Protein AF-W1X946-F1 (afdb_monomer)

Organism: NCBI:txid1403943

Solvent-accessible surface area (backbone atoms only — not comparable to full-atom values): 10016 Å² total; per-residue (Å²): 132,82,67,57,64,54,69,53,72,51,81,52,80,15,33,42,36,42,27,26,37,72,18,49,42,30,76,43,48,59,58,39,44,69,53,99,80,64,68,58,62,82,66,37,33,72,35,34,54,46,36,19,37,20,67,52,32,40,38,38,38,29,54,21,53,65,71,75,37,80,49,30,29,39,36,46,34,37,30,52,58,34,29,39,64,49,98,89,44,79,48,37,102,69,46,58,59,59,66,50,29,30,25,49,28,41,30,36,26,39,40,35,53,74,53,97,37,32,34,42,31,38,21,40,36,45,24,37,44,37,70,61,33,44,73,62,31,72,12,60,63,62,47,26,39,36,39,37,40,29,42,36,37,60,48,93,52,35,40,39,18,35,40,44,32,44,35,26,35,50,42,68,48,83,91,53,80,33,38,29,34,56,61,53,79,36,77,49,72,37,72,34,43,55,44,96,89,70,55,62,91

pLDDT: mean 96.39, std 4.74, range [65.38, 98.94]

Sequence (201 aa):
TRLAFAGLKFADYGSFDYGRNYGVMYDIEGWTDMLPEFGGDSYTNADNFMTGRANGVATYRNTDFFGLVNGLNFAVQYQGNNEGASNGQEGTNNGRDVRHENGDGWGLSTTYDLGMGFSAGAAYTSSDRTNDQVNHTAAGGDKADAWTAGLKYDANNIYLATMYSETRNMTPFGDSDYAVANKTQNFEVTAQYQFDFGLRP

Nearest PDB structures (foldseek):
  6v78-assembly1_C  TM=9.697E-01  e=7.669E-28  Klebsiella pneumoniae
  2xe2-assembly1_C  TM=9.647E-01  e=2.625E-22  Escherichia coli
  2xe3-assembly1_A  TM=9.618E-01  e=4.322E-22  Escherichia coli
  2xe5-assembly1_E  TM=9.663E-01  e=7.950E-22  Escherichia coli
  2xg6-assembly2_A  TM=9.632E-01  e=1.727E-21  Escherichia coli

Secondary structure (DSSP, 8-state):
---EEEEEE-GGG-EEEEEEEE-TTHHHHTTT--SSS--S-SS--TTSTTSSEEEEEEEEEESHHHHTSTTEEEEEEEE--B--SBTTB---TT---GGG-B-SEEEEEEEEEEETTEEEEEEEEEEEPPHHHHHHSS--SSEEEEEEEEEEEEETTEEEEEEEEEEES--B-SS-TT-B-SEEEEEEEEEEE--TTS---

Radius of gyration: 17.85 Å; Cα contacts (8 Å, |Δi|>4): 558; chains: 1; bounding box: 48×38×49 Å

Foldseek 3Di:
DQDDKDKDADVQQFIKIWFFDAAQLVVQLVLQQPDPPDGLQQQADDLQARRTTHGTKIKTKGACNSVPHHQKIKMKIKHAWAAPDDPPRNGDPRHDQQLNTFHIKMKMKIKGDPDPQKIKIKMKMKTFHDPCLQPQAPAHDRMKIKMKIKMWGDDPQKTKIKMKMKIASTGADDDDSRRTDRMDIGIGIDIWGADPVGDID

InterPro domains:
  IPR001702 Porin, Gram-negative type [PF00267] (1-201)
  IPR001702 Porin, Gram-negative type [PR00182] (1-9)
  IPR001702 Porin, Gram-negative type [PR00182] (58-69)
  IPR001702 Porin, Gram-negative type [PR00182] (144-156)
  IPR001897 Porin, gammaproteobacterial [PR00183] (1-23)
  IPR001897 Porin, gammaproteobacterial [PR00183] (56-78)
  IPR001897 Porin, gammaproteobacterial [PR00183] (150-167)
  IPR001897 Porin, gammaproteobacterial [PR00183] (181-200)
  IPR023614 Porin domain superfamily [G3DSA:2.40.160.10] (1-201)
  IPR033900 Porin domain, Gram-negative type [cd00342] (1-201)
  IPR050298 Gram-negative bacterial outer membrane porin [PTHR34501] (1-201)

Mean predicted aligned error: 3.2 Å

Structure (mmCIF, N/CA/C/O backbone):
data_AF-W1X946-F1
#
_entry.id   AF-W1X946-F1
#
loop_
_atom_site.group_PDB
_atom_site.id
_atom_site.type_symbol
_atom_site.label_atom_id
_atom_site.label_alt_id
_atom_site.label_comp_id
_atom_site.label_asym_id
_atom_site.label_entity_id
_atom_site.label_seq_id
_atom_site.pdbx_PDB_ins_code
_atom_site.Cartn_x
_atom_site.Cartn_y
_atom_site.Cartn_z
_atom_site.occupancy
_atom_site.B_iso_or_equiv
_atom_site.auth_seq_id
_atom_site.auth_comp_id
_atom_site.auth_asym_id
_atom_site.auth_atom_id
_atom_site.pdbx_PDB_model_num
ATOM 1 N N . THR A 1 1 ? -8.794 -5.673 -15.336 1.00 92.88 1 THR A N 1
ATOM 2 C CA . THR A 1 1 ? -9.228 -6.368 -14.101 1.00 92.88 1 THR A CA 1
ATOM 3 C C . THR A 1 1 ? -8.657 -5.671 -12.881 1.00 92.88 1 THR A C 1
ATOM 5 O O . THR A 1 1 ? -7.488 -5.311 -12.926 1.00 92.88 1 THR A O 1
ATOM 8 N N . ARG A 1 2 ? -9.438 -5.435 -11.812 1.00 96.50 2 ARG A N 1
ATOM 9 C CA . ARG A 1 2 ? -8.919 -4.808 -10.574 1.00 96.50 2 ARG A CA 1
ATOM 10 C C . ARG A 1 2 ? -8.109 -5.798 -9.735 1.00 96.50 2 ARG A C 1
ATOM 12 O O . ARG A 1 2 ? -6.957 -5.510 -9.453 1.00 96.50 2 ARG A O 1
ATOM 19 N N . LEU A 1 3 ? -8.686 -6.954 -9.411 1.00 98.31 3 LEU A N 1
ATOM 20 C CA . LEU A 1 3 ? -8.057 -8.017 -8.621 1.00 98.31 3 LEU A CA 1
ATOM 21 C C . LEU A 1 3 ? -8.304 -9.372 -9.288 1.00 98.31 3 LEU A C 1
ATOM 23 O O . LEU A 1 3 ? -9.394 -9.602 -9.814 1.00 98.31 3 LEU A O 1
ATOM 27 N N . ALA A 1 4 ? -7.294 -10.235 -9.283 1.00 98.50 4 ALA A N 1
ATOM 28 C CA . ALA A 1 4 ? -7.370 -11.622 -9.737 1.00 98.50 4 ALA A CA 1
ATOM 29 C C . ALA A 1 4 ? -6.182 -12.396 -9.156 1.00 98.50 4 ALA A C 1
ATOM 31 O O . ALA A 1 4 ? -5.072 -12.319 -9.681 1.00 98.50 4 ALA A O 1
ATOM 32 N N . PHE A 1 5 ? -6.411 -13.113 -8.061 1.00 98.69 5 PHE A N 1
ATOM 33 C CA . PHE A 1 5 ? -5.392 -13.876 -7.348 1.00 98.69 5 PHE A CA 1
ATOM 34 C C . PHE A 1 5 ? -5.986 -15.178 -6.812 1.00 98.69 5 PHE A C 1
ATOM 36 O O . PHE A 1 5 ? -7.203 -15.304 -6.659 1.00 98.69 5 PHE A O 1
ATOM 43 N N . ALA A 1 6 ? -5.119 -16.142 -6.529 1.00 98.69 6 ALA A N 1
ATOM 44 C CA . ALA A 1 6 ? -5.468 -17.380 -5.847 1.00 98.69 6 ALA A CA 1
ATOM 45 C C . ALA A 1 6 ? -4.543 -17.562 -4.644 1.00 98.69 6 ALA A C 1
ATOM 47 O O . ALA A 1 6 ? -3.385 -17.151 -4.689 1.00 98.69 6 ALA A O 1
ATOM 48 N N . GLY A 1 7 ? -5.045 -18.179 -3.577 1.00 98.56 7 GLY A N 1
ATOM 49 C CA . GLY A 1 7 ? -4.270 -18.356 -2.357 1.00 98.56 7 GLY A CA 1
ATOM 50 C C . GLY A 1 7 ? -4.760 -19.492 -1.475 1.00 98.56 7 GLY A C 1
ATOM 51 O O . GLY A 1 7 ? -5.842 -20.046 -1.675 1.00 98.56 7 GLY A O 1
ATOM 52 N N . LEU A 1 8 ? -3.931 -19.829 -0.494 1.00 98.44 8 LEU A N 1
ATOM 53 C CA . LEU A 1 8 ? -4.174 -20.842 0.525 1.00 98.44 8 LEU A CA 1
ATOM 54 C C . LEU A 1 8 ? -4.010 -20.206 1.906 1.00 98.44 8 LEU A C 1
ATOM 56 O O . LEU A 1 8 ? -3.111 -19.393 2.119 1.00 98.44 8 LEU A O 1
ATOM 60 N N . LYS A 1 9 ? -4.863 -20.598 2.854 1.00 98.00 9 LYS A N 1
ATOM 61 C CA . LYS A 1 9 ? -4.778 -20.191 4.260 1.00 98.00 9 LYS A CA 1
ATOM 62 C C . LYS A 1 9 ? -4.590 -21.423 5.138 1.00 98.00 9 LYS A C 1
ATOM 64 O O . LYS A 1 9 ? -5.346 -22.385 5.022 1.00 98.00 9 LYS A O 1
ATOM 69 N N . PHE A 1 10 ? -3.614 -21.366 6.035 1.00 95.44 10 PHE A N 1
ATOM 70 C CA . PHE A 1 10 ? -3.185 -22.469 6.889 1.00 95.44 10 PHE A CA 1
ATOM 71 C C . PHE A 1 10 ? -3.383 -22.125 8.367 1.00 95.44 10 PHE A C 1
ATOM 73 O O . PHE A 1 10 ? -2.411 -21.948 9.092 1.00 95.44 10 PHE A O 1
ATOM 80 N N . ALA A 1 11 ? -4.640 -22.040 8.819 1.00 92.81 11 ALA A N 1
ATOM 81 C CA . ALA A 1 11 ? -4.979 -21.695 10.207 1.00 92.81 11 ALA A CA 1
ATOM 82 C C . ALA A 1 11 ? -4.139 -20.498 10.716 1.00 92.81 11 ALA A C 1
ATOM 84 O O . ALA A 1 11 ? -4.154 -19.442 10.077 1.00 92.81 11 ALA A O 1
ATOM 85 N N . ASP A 1 12 ? -3.373 -20.693 11.792 1.00 91.06 12 ASP A N 1
ATOM 86 C CA . ASP A 1 12 ? -2.540 -19.669 12.438 1.00 91.06 12 ASP A CA 1
ATOM 87 C C . ASP A 1 12 ? -1.145 -19.524 11.800 1.00 91.06 12 ASP A C 1
ATOM 89 O O . ASP A 1 12 ? -0.406 -18.583 12.091 1.00 91.06 12 ASP A O 1
ATOM 93 N N . TYR A 1 13 ? -0.779 -20.414 10.872 1.00 94.06 13 TYR A N 1
ATOM 94 C CA . TYR A 1 13 ? 0.459 -20.306 10.092 1.00 94.06 13 TYR A CA 1
ATOM 95 C C . TYR A 1 13 ? 0.365 -19.266 8.973 1.00 94.06 13 TYR A C 1
ATOM 97 O O . TYR A 1 13 ? 1.336 -19.063 8.256 1.00 94.06 13 TYR A O 1
ATOM 105 N N . GLY A 1 14 ? -0.774 -18.588 8.823 1.00 97.56 14 GLY A N 1
ATOM 106 C CA . GLY A 1 14 ? -0.957 -17.497 7.873 1.00 97.56 14 GLY A CA 1
ATOM 107 C C . GLY A 1 14 ? -1.559 -17.927 6.538 1.00 97.56 14 GLY A C 1
ATOM 108 O O . GLY A 1 14 ? -2.124 -19.012 6.383 1.00 97.56 14 GLY A O 1
ATOM 109 N N . SER A 1 15 ? -1.481 -17.032 5.564 1.00 98.69 15 SER A N 1
ATOM 110 C CA . SER A 1 15 ? -1.988 -17.210 4.211 1.00 98.69 15 SER A CA 1
ATOM 111 C C . SER A 1 15 ? -0.953 -16.790 3.186 1.00 98.69 15 SER A C 1
ATOM 113 O O . SER A 1 15 ? -0.191 -15.856 3.417 1.00 98.69 15 SER A O 1
ATOM 115 N N . PHE A 1 16 ? -0.975 -17.449 2.036 1.00 98.81 16 PHE A N 1
ATOM 116 C CA . PHE A 1 16 ? -0.187 -17.075 0.874 1.00 98.81 16 PHE A CA 1
ATOM 117 C C . PHE A 1 16 ? -1.096 -16.943 -0.343 1.00 98.81 16 PHE A C 1
ATOM 119 O O . PHE A 1 16 ? -1.901 -17.840 -0.604 1.00 98.81 16 PHE A O 1
ATOM 126 N N . ASP A 1 17 ? -0.941 -15.864 -1.100 1.00 98.81 17 ASP A N 1
ATOM 127 C CA . ASP A 1 17 ? -1.634 -15.636 -2.362 1.00 98.81 17 ASP A CA 1
ATOM 128 C C . ASP A 1 17 ? -0.691 -15.126 -3.455 1.00 98.81 17 ASP A C 1
ATOM 130 O O . ASP A 1 17 ? 0.346 -14.522 -3.180 1.00 98.81 17 ASP A O 1
ATOM 134 N N . TYR A 1 18 ? -1.053 -15.401 -4.708 1.00 98.81 18 TYR A N 1
ATOM 135 C CA . TYR A 1 18 ? -0.346 -14.901 -5.880 1.00 98.81 18 TYR A CA 1
ATOM 136 C C . TYR A 1 18 ? -1.316 -14.433 -6.965 1.00 98.81 18 TYR A C 1
ATOM 138 O O . TYR A 1 18 ? -2.311 -15.103 -7.268 1.00 98.81 18 TYR A O 1
ATOM 146 N N . GLY A 1 19 ? -1.000 -13.298 -7.585 1.00 98.56 19 GLY A N 1
ATOM 147 C CA . GLY A 1 19 ? -1.696 -12.798 -8.765 1.00 98.56 19 GLY A CA 1
ATOM 148 C C . GLY A 1 19 ? -1.679 -11.278 -8.853 1.00 98.56 19 GLY A C 1
ATOM 149 O O . GLY A 1 19 ? -0.706 -10.624 -8.482 1.00 98.56 19 GLY A O 1
ATOM 150 N N . ARG A 1 20 ? -2.770 -10.703 -9.366 1.00 98.69 20 ARG A N 1
ATOM 151 C CA . ARG A 1 20 ? -3.028 -9.264 -9.280 1.00 98.69 20 ARG A CA 1
ATOM 152 C C . ARG A 1 20 ? -3.754 -8.968 -7.974 1.00 98.69 20 ARG A C 1
ATOM 154 O O . ARG A 1 20 ? -4.954 -9.238 -7.871 1.00 98.69 20 ARG A O 1
ATOM 161 N N . ASN A 1 21 ? -3.029 -8.414 -7.011 1.00 98.81 21 ASN A N 1
ATOM 162 C CA . ASN A 1 21 ? -3.534 -8.076 -5.684 1.00 98.81 21 ASN A CA 1
ATOM 163 C C . ASN A 1 21 ? -3.043 -6.681 -5.252 1.00 98.81 21 ASN A C 1
ATOM 165 O O . ASN A 1 21 ? -2.347 -6.001 -6.005 1.00 98.81 21 ASN A O 1
ATOM 169 N N . TYR A 1 22 ? -3.440 -6.223 -4.070 1.00 98.75 22 TYR A N 1
ATOM 170 C CA . TYR A 1 22 ? -2.903 -5.005 -3.470 1.00 98.75 22 TYR A CA 1
ATOM 171 C C . TYR A 1 22 ? -1.455 -5.189 -3.002 1.00 98.75 22 TYR A C 1
ATOM 173 O O . TYR A 1 22 ? -1.082 -6.232 -2.461 1.00 98.75 22 TYR A O 1
ATOM 181 N N . GLY A 1 23 ? -0.655 -4.150 -3.204 1.00 98.69 23 GLY A N 1
ATOM 182 C CA . GLY A 1 23 ? 0.666 -3.999 -2.630 1.00 98.69 23 GLY A CA 1
ATOM 183 C C . GLY A 1 23 ? 0.591 -3.750 -1.124 1.00 98.69 23 GLY A C 1
ATOM 184 O O . GLY A 1 23 ? -0.382 -3.178 -0.633 1.00 98.69 23 GLY A O 1
ATOM 185 N N . VAL A 1 24 ? 1.606 -4.179 -0.377 1.00 98.62 24 VAL A N 1
ATOM 186 C CA . VAL A 1 24 ? 1.595 -4.113 1.099 1.00 98.62 24 VAL A CA 1
ATOM 187 C C . VAL A 1 24 ? 1.605 -2.696 1.678 1.00 98.62 24 VAL A C 1
ATOM 189 O O . VAL A 1 24 ? 1.222 -2.527 2.831 1.00 98.62 24 VAL A O 1
ATOM 192 N N . MET A 1 25 ? 1.963 -1.663 0.904 1.00 98.56 25 MET A N 1
ATOM 193 C CA . MET A 1 25 ? 1.782 -0.266 1.341 1.00 98.56 25 MET A CA 1
ATOM 194 C C . MET A 1 25 ? 0.307 0.052 1.611 1.00 98.56 25 MET A C 1
ATOM 196 O O . MET A 1 25 ? -0.015 0.807 2.531 1.00 98.56 25 MET A O 1
ATOM 200 N N . TYR A 1 26 ? -0.593 -0.579 0.850 1.00 98.62 26 TYR A N 1
ATOM 201 C CA . TYR A 1 26 ? -2.028 -0.353 0.957 1.00 98.62 26 TYR A CA 1
ATOM 202 C C . TYR A 1 26 ? -2.636 -0.929 2.244 1.00 98.62 26 TYR A C 1
ATOM 204 O O . TYR A 1 26 ? -3.762 -0.590 2.598 1.00 98.62 26 TYR A O 1
ATOM 212 N N . ASP A 1 27 ? -1.883 -1.739 2.997 1.00 98.69 27 ASP A N 1
ATOM 213 C CA . ASP A 1 27 ? -2.298 -2.185 4.332 1.00 98.69 27 ASP A CA 1
ATOM 214 C C . ASP A 1 27 ? -2.422 -1.016 5.322 1.00 98.69 27 ASP A C 1
ATOM 216 O O . ASP A 1 27 ? -3.154 -1.125 6.306 1.00 98.69 27 ASP A O 1
ATOM 220 N N . ILE A 1 28 ? -1.713 0.088 5.055 1.00 98.75 28 ILE A N 1
ATOM 221 C CA . ILE A 1 28 ? -1.786 1.333 5.826 1.00 98.75 28 ILE A CA 1
ATOM 222 C C . ILE A 1 28 ? -2.647 2.365 5.101 1.00 98.75 28 ILE A C 1
ATOM 224 O O . ILE A 1 28 ? -3.509 2.975 5.729 1.00 98.75 28 ILE A O 1
ATOM 228 N N . GLU A 1 29 ? -2.473 2.523 3.784 1.00 98.38 29 GLU A N 1
ATOM 229 C CA . GLU A 1 29 ? -3.274 3.473 2.996 1.00 98.38 29 GLU A CA 1
ATOM 230 C C . GLU A 1 29 ? -4.777 3.214 3.098 1.00 98.38 29 GLU A C 1
ATOM 232 O O . GLU A 1 29 ? -5.572 4.147 3.198 1.00 98.38 29 GLU A O 1
ATOM 237 N N . GLY A 1 30 ? -5.180 1.941 3.138 1.00 98.25 30 GLY A N 1
ATOM 238 C CA . GLY A 1 30 ? -6.585 1.564 3.261 1.00 98.25 30 GLY A CA 1
ATOM 239 C C . GLY A 1 30 ? -7.264 2.117 4.519 1.00 98.25 30 GLY A C 1
ATOM 240 O O . GLY A 1 30 ? -8.483 2.036 4.634 1.00 98.25 30 GLY A O 1
ATOM 241 N N . TRP A 1 31 ? -6.513 2.675 5.477 1.00 98.69 31 TRP A N 1
ATOM 242 C CA . TRP A 1 31 ? -7.090 3.376 6.621 1.00 98.69 31 TRP A CA 1
ATOM 243 C C . TRP A 1 31 ? -7.569 4.785 6.264 1.00 98.69 31 TRP A C 1
ATOM 245 O O . TRP A 1 31 ? -8.576 5.221 6.822 1.00 98.69 31 TRP A O 1
ATOM 255 N N . THR A 1 32 ? -6.896 5.505 5.367 1.00 98.69 32 THR A N 1
ATOM 256 C CA . THR A 1 32 ? -7.302 6.859 4.953 1.00 98.69 32 THR A CA 1
ATOM 257 C C . THR A 1 32 ? -8.131 6.869 3.672 1.00 98.69 32 THR A C 1
ATOM 259 O O . THR A 1 32 ? -8.954 7.772 3.524 1.00 98.69 32 THR A O 1
ATOM 262 N N . ASP A 1 33 ? -8.034 5.837 2.827 1.00 98.00 33 ASP A N 1
ATOM 263 C CA . ASP A 1 33 ? -8.867 5.625 1.628 1.00 98.00 33 ASP A CA 1
ATOM 264 C C . ASP A 1 33 ? -10.291 5.130 1.977 1.00 98.00 33 ASP A C 1
ATOM 266 O O . ASP A 1 33 ? -10.713 4.020 1.653 1.00 98.00 33 ASP A O 1
ATOM 270 N N . MET A 1 34 ? -11.015 5.952 2.739 1.00 97.94 34 MET A N 1
ATOM 271 C CA . MET A 1 34 ? -12.354 5.667 3.279 1.00 97.94 34 MET A CA 1
ATOM 272 C C . MET A 1 34 ? -13.352 6.796 2.990 1.00 97.94 34 MET A C 1
ATOM 274 O O . MET A 1 34 ? -14.371 6.919 3.674 1.00 97.94 34 MET A O 1
ATOM 278 N N . LEU A 1 35 ? -13.046 7.674 2.036 1.00 97.50 35 LEU A N 1
ATOM 279 C CA . LEU A 1 35 ? -13.895 8.810 1.687 1.00 97.50 35 LEU A CA 1
ATOM 280 C C . LEU A 1 35 ? -15.082 8.354 0.813 1.00 97.50 35 LEU A C 1
ATOM 282 O O . LEU A 1 35 ? -15.051 7.267 0.239 1.00 97.50 35 LEU A O 1
ATOM 286 N N . PRO A 1 36 ? -16.141 9.175 0.678 1.00 96.81 36 PRO A N 1
ATOM 287 C CA . PRO A 1 36 ? -17.330 8.783 -0.080 1.00 96.81 36 PRO A CA 1
ATOM 288 C C . PRO A 1 36 ? -17.112 8.490 -1.574 1.00 96.81 36 PRO A C 1
ATOM 290 O O . PRO A 1 36 ? -17.929 7.783 -2.153 1.00 96.81 36 PRO A O 1
ATOM 293 N N . GLU A 1 37 ? -16.074 9.061 -2.198 1.00 96.00 37 GLU A N 1
ATOM 294 C CA . GLU A 1 37 ? -15.811 8.930 -3.644 1.00 96.00 37 GLU A CA 1
ATOM 295 C C . GLU A 1 37 ? -14.327 9.143 -3.996 1.00 96.00 37 GLU A C 1
ATOM 297 O O . GLU A 1 37 ? -13.749 8.353 -4.734 1.00 96.00 37 GLU A O 1
ATOM 302 N N . PHE A 1 38 ? -13.718 10.219 -3.485 1.00 96.81 38 PHE A N 1
ATOM 303 C CA . PHE A 1 38 ? -12.299 10.550 -3.703 1.00 96.81 38 PHE A CA 1
ATOM 304 C C . PHE A 1 38 ? -11.382 9.815 -2.709 1.00 96.81 38 PHE A C 1
ATOM 306 O O . PHE A 1 38 ? -11.865 8.998 -1.934 1.00 96.81 38 PHE A O 1
ATOM 313 N N . GLY A 1 39 ? -10.092 10.161 -2.666 1.00 94.88 39 GLY A N 1
ATOM 314 C CA . GLY A 1 39 ? -9.144 9.648 -1.673 1.00 94.88 39 GLY A CA 1
ATOM 315 C C . GLY A 1 39 ? -8.254 8.520 -2.182 1.00 94.88 39 GLY A C 1
ATOM 316 O O . GLY A 1 39 ? -8.425 8.034 -3.301 1.00 94.88 39 GLY A O 1
ATOM 317 N N . GLY A 1 40 ? -7.271 8.150 -1.353 1.00 94.25 40 GLY A N 1
ATOM 318 C CA . GLY A 1 40 ? -6.289 7.118 -1.688 1.00 94.25 40 GLY A CA 1
ATOM 319 C C . GLY A 1 40 ? -5.458 7.467 -2.923 1.00 94.25 40 GLY A C 1
ATOM 320 O O . GLY A 1 40 ? -5.149 6.585 -3.727 1.00 94.25 40 GLY A O 1
ATOM 321 N N . ASP A 1 41 ? -5.161 8.754 -3.115 1.00 95.50 41 ASP A N 1
ATOM 322 C CA . ASP A 1 41 ? -4.552 9.307 -4.325 1.00 95.50 41 ASP A CA 1
ATOM 323 C C . ASP A 1 41 ? -3.338 10.216 -4.054 1.00 95.50 41 ASP A C 1
ATOM 325 O O . ASP A 1 41 ? -2.778 10.785 -4.993 1.00 95.50 41 ASP A O 1
ATOM 329 N N . SER A 1 42 ? -2.865 10.327 -2.802 1.00 95.62 42 SER A N 1
ATOM 330 C CA . SER A 1 42 ? -1.693 11.160 -2.476 1.00 95.62 42 SER A CA 1
ATOM 331 C C . SER A 1 42 ? -0.369 10.591 -3.010 1.00 95.62 42 SER A C 1
ATOM 333 O O . SER A 1 42 ? 0.453 11.323 -3.565 1.00 95.62 42 SER A O 1
ATOM 335 N N . TYR A 1 43 ? -0.153 9.280 -2.879 1.00 97.06 43 TYR A N 1
ATOM 336 C CA . TYR A 1 43 ? 0.951 8.546 -3.526 1.00 97.06 43 TYR A CA 1
ATOM 337 C C . TYR A 1 43 ? 0.512 7.204 -4.112 1.00 97.06 43 TYR A C 1
ATOM 339 O O . TYR A 1 43 ? 1.182 6.660 -5.000 1.00 97.06 43 TYR A O 1
ATOM 347 N N . THR A 1 44 ? -0.616 6.684 -3.638 1.00 97.62 44 THR A N 1
ATOM 348 C CA . THR A 1 44 ? -1.182 5.415 -4.067 1.00 97.62 44 THR A CA 1
ATOM 349 C C . THR A 1 44 ? -1.686 5.514 -5.493 1.00 97.62 44 THR A C 1
ATOM 351 O O . THR A 1 44 ? -2.565 6.299 -5.826 1.00 97.62 44 THR A O 1
ATOM 354 N N . ASN A 1 45 ? -1.118 4.684 -6.362 1.00 96.69 45 ASN A N 1
ATOM 355 C CA . ASN A 1 45 ? -1.548 4.576 -7.745 1.00 96.69 45 ASN A CA 1
ATOM 356 C C . ASN A 1 45 ? -1.693 3.100 -8.112 1.00 96.69 45 ASN A C 1
ATOM 358 O O . ASN A 1 45 ? -0.950 2.234 -7.642 1.00 96.69 45 ASN A O 1
ATOM 362 N N . ALA A 1 46 ? -2.676 2.792 -8.958 1.00 97.25 46 ALA A N 1
ATOM 363 C CA . ALA A 1 46 ? -2.733 1.468 -9.556 1.00 97.25 46 ALA A CA 1
ATOM 364 C C . ALA A 1 46 ? -1.504 1.280 -10.443 1.00 97.25 46 ALA A C 1
ATOM 366 O O . ALA A 1 46 ? -1.132 2.187 -11.184 1.00 97.25 46 ALA A O 1
ATOM 367 N N . ASP A 1 47 ? -0.910 0.092 -10.378 1.00 97.25 47 ASP A N 1
ATOM 368 C CA . ASP A 1 47 ? 0.217 -0.274 -11.222 1.00 97.25 47 ASP A CA 1
ATOM 369 C C . ASP A 1 47 ? 1.428 0.646 -11.029 1.00 97.25 47 ASP A C 1
ATOM 371 O O . ASP A 1 47 ? 2.127 0.946 -11.981 1.00 97.25 47 ASP A O 1
ATOM 375 N N . ASN A 1 48 ? 1.659 1.100 -9.796 1.00 97.56 48 ASN A N 1
ATOM 376 C CA . ASN A 1 48 ? 2.814 1.903 -9.406 1.00 97.56 48 ASN A CA 1
ATOM 377 C C . ASN A 1 48 ? 3.562 1.189 -8.274 1.00 97.56 48 ASN A C 1
ATOM 379 O O . ASN A 1 48 ? 3.297 1.426 -7.086 1.00 97.56 48 ASN A O 1
ATOM 383 N N . PHE A 1 49 ? 4.440 0.256 -8.657 1.00 98.38 49 PHE A N 1
ATOM 384 C CA . PHE A 1 49 ? 5.116 -0.658 -7.732 1.00 98.38 49 PHE A CA 1
ATOM 385 C C . PHE A 1 49 ? 4.102 -1.325 -6.775 1.00 98.38 49 PHE A C 1
ATOM 387 O O . PHE A 1 49 ? 3.037 -1.768 -7.210 1.00 98.38 49 PHE A O 1
ATOM 394 N N . MET A 1 50 ? 4.389 -1.357 -5.471 1.00 98.56 50 MET A N 1
ATOM 395 C CA . MET A 1 50 ? 3.532 -1.939 -4.427 1.00 98.56 50 MET A CA 1
ATOM 396 C C . MET A 1 50 ? 2.735 -0.883 -3.630 1.00 98.56 50 MET A C 1
ATOM 398 O O . MET A 1 50 ? 2.362 -1.144 -2.486 1.00 98.56 50 MET A O 1
ATOM 402 N N . THR A 1 51 ? 2.470 0.304 -4.200 1.00 98.06 51 THR A N 1
ATOM 403 C CA . THR A 1 51 ? 1.687 1.366 -3.521 1.00 98.06 51 THR A CA 1
ATOM 404 C C . THR A 1 51 ? 0.183 1.083 -3.502 1.00 98.06 51 THR A C 1
ATOM 406 O O . THR A 1 51 ? -0.475 1.305 -2.493 1.00 98.06 51 THR A O 1
ATOM 409 N N . GLY A 1 52 ? -0.354 0.543 -4.598 1.00 98.12 52 GLY A N 1
ATOM 410 C CA . GLY A 1 52 ? -1.766 0.200 -4.762 1.00 98.12 52 GLY A CA 1
ATOM 411 C C . GLY A 1 52 ? -1.950 -1.203 -5.336 1.00 98.12 52 GLY A C 1
ATOM 412 O O . GLY A 1 52 ? -1.265 -2.142 -4.951 1.00 98.12 52 GLY A O 1
ATOM 413 N N . ARG A 1 53 ? -2.886 -1.386 -6.273 1.00 98.50 53 ARG A N 1
ATOM 414 C CA . ARG A 1 53 ? -3.064 -2.679 -6.967 1.00 98.50 53 ARG A CA 1
ATOM 415 C C . ARG A 1 53 ? -1.897 -2.936 -7.921 1.00 98.50 53 ARG A C 1
ATOM 417 O O . ARG A 1 53 ? -1.603 -2.067 -8.735 1.00 98.50 53 ARG A O 1
ATOM 424 N N . ALA A 1 54 ? -1.315 -4.130 -7.877 1.00 98.44 54 ALA A N 1
ATOM 425 C CA . ALA A 1 54 ? -0.102 -4.493 -8.603 1.00 98.44 54 ALA A CA 1
ATOM 426 C C . ALA A 1 54 ? -0.222 -5.865 -9.289 1.00 98.44 54 ALA A C 1
ATOM 428 O O . ALA A 1 54 ? -0.973 -6.739 -8.848 1.00 98.44 54 ALA A O 1
ATOM 429 N N . ASN A 1 55 ? 0.507 -6.063 -10.390 1.00 98.31 55 ASN A N 1
ATOM 430 C CA . ASN A 1 55 ? 0.598 -7.342 -11.098 1.00 98.31 55 ASN A CA 1
ATOM 431 C C . ASN A 1 55 ? 1.708 -8.224 -10.514 1.00 98.31 55 ASN A C 1
ATOM 433 O O . ASN A 1 55 ? 2.789 -7.732 -10.205 1.00 98.31 55 ASN A O 1
ATOM 437 N N . GLY A 1 56 ? 1.452 -9.534 -10.438 1.00 97.88 56 GLY A N 1
ATOM 438 C CA . GLY A 1 56 ? 2.487 -10.528 -10.142 1.00 97.88 56 GLY A CA 1
ATOM 439 C C . GLY A 1 56 ? 3.033 -10.449 -8.718 1.00 97.88 56 GLY A C 1
ATOM 440 O O . GLY A 1 56 ? 4.218 -10.706 -8.516 1.00 97.88 56 GLY A O 1
ATOM 441 N N . VAL A 1 57 ? 2.188 -10.092 -7.747 1.00 98.81 57 VAL A N 1
ATOM 442 C CA . VAL A 1 57 ? 2.577 -10.053 -6.334 1.00 98.81 57 VAL A CA 1
ATOM 443 C C . VAL A 1 57 ? 2.346 -11.409 -5.678 1.00 98.81 57 VAL A C 1
ATOM 445 O O . VAL A 1 57 ? 1.265 -11.985 -5.793 1.00 98.81 57 VAL A O 1
ATOM 448 N N . ALA A 1 58 ? 3.370 -11.912 -4.995 1.00 98.88 58 ALA A N 1
ATOM 449 C CA . ALA A 1 58 ? 3.325 -13.050 -4.089 1.00 98.88 58 ALA A CA 1
ATOM 450 C C . ALA A 1 58 ? 3.280 -12.509 -2.660 1.00 98.88 58 ALA A C 1
ATOM 452 O O . ALA A 1 58 ? 4.250 -11.902 -2.203 1.00 98.88 58 ALA A O 1
ATOM 453 N N . THR A 1 59 ? 2.167 -12.705 -1.962 1.00 98.94 59 THR A N 1
ATOM 454 C CA . THR A 1 59 ? 1.938 -12.098 -0.648 1.00 98.94 59 THR A CA 1
ATOM 455 C C . THR A 1 59 ? 1.756 -13.184 0.392 1.00 98.94 59 THR A C 1
ATOM 457 O O . THR A 1 59 ? 0.832 -13.987 0.307 1.00 98.94 59 THR A O 1
ATOM 460 N N . TYR A 1 60 ? 2.627 -13.198 1.395 1.00 98.88 60 TYR A N 1
ATOM 461 C CA . TYR A 1 60 ? 2.420 -13.945 2.625 1.00 98.88 60 TYR A CA 1
ATOM 462 C C . TYR A 1 60 ? 1.897 -12.997 3.700 1.00 98.88 60 TYR A C 1
ATOM 464 O O . TYR A 1 60 ? 2.464 -11.928 3.920 1.00 98.88 60 TYR A O 1
ATOM 472 N N . ARG A 1 61 ? 0.828 -13.391 4.386 1.00 98.81 61 ARG A N 1
ATOM 473 C CA . ARG A 1 61 ? 0.224 -12.642 5.492 1.00 98.81 61 ARG A CA 1
ATOM 474 C C . ARG A 1 61 ? 0.057 -13.555 6.685 1.00 98.81 61 ARG A C 1
ATOM 476 O O . ARG A 1 61 ? -0.294 -14.723 6.535 1.00 98.81 61 ARG A O 1
ATOM 483 N N . ASN A 1 62 ? 0.242 -13.017 7.875 1.00 98.62 62 ASN A N 1
ATOM 484 C CA . ASN A 1 62 ? -0.013 -13.739 9.104 1.00 98.62 62 ASN A CA 1
ATOM 485 C C . ASN A 1 62 ? -0.728 -12.826 10.096 1.00 98.62 62 ASN A C 1
ATOM 487 O O . ASN A 1 62 ? -0.352 -11.666 10.272 1.00 98.62 62 ASN A O 1
ATOM 491 N N . THR A 1 63 ? -1.780 -13.363 10.702 1.00 97.94 63 THR A N 1
ATOM 492 C CA . THR A 1 63 ? -2.567 -12.695 11.734 1.00 97.94 63 THR A CA 1
ATOM 493 C C . THR A 1 63 ? -2.162 -13.213 13.105 1.00 97.94 63 THR A C 1
ATOM 495 O O . THR A 1 63 ? -1.855 -14.397 13.243 1.00 97.94 63 THR A O 1
ATOM 498 N N . ASP A 1 64 ? -2.182 -12.337 14.106 1.00 97.69 64 ASP A N 1
ATOM 499 C CA . ASP A 1 64 ? -1.822 -12.645 15.500 1.00 97.69 64 ASP A CA 1
ATOM 500 C C . ASP A 1 64 ? -0.392 -13.188 15.704 1.00 97.69 64 ASP A C 1
ATOM 502 O O . ASP A 1 64 ? -0.115 -13.905 16.669 1.00 97.69 64 ASP A O 1
ATOM 506 N N . PHE A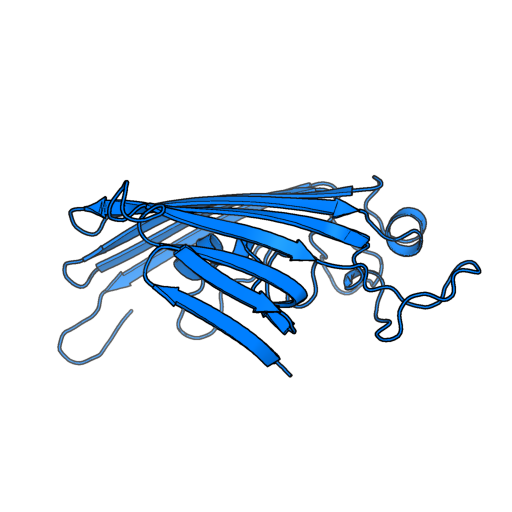 1 65 ? 0.527 -12.869 14.787 1.00 97.50 65 PHE A N 1
ATOM 507 C CA . PHE A 1 65 ? 1.938 -13.264 14.805 1.00 97.50 65 PHE A CA 1
ATOM 508 C C . PHE A 1 65 ? 2.139 -14.737 15.203 1.00 97.50 65 PHE A C 1
ATOM 510 O O . PHE A 1 65 ? 2.781 -15.052 16.205 1.00 97.50 65 PHE A O 1
ATOM 517 N N . PHE A 1 66 ? 1.557 -15.649 14.425 1.00 97.12 66 PHE A N 1
ATOM 518 C CA . PHE A 1 66 ? 1.567 -17.100 14.648 1.00 97.12 66 PHE A CA 1
ATOM 519 C C . PHE A 1 66 ? 0.858 -17.536 15.940 1.00 97.12 66 PHE A C 1
ATOM 521 O O . PHE A 1 66 ? 1.209 -18.553 16.538 1.00 97.12 66 PHE A O 1
ATOM 528 N N . GLY A 1 67 ? -0.111 -16.741 16.397 1.00 95.56 67 GLY A N 1
ATOM 529 C CA . GLY A 1 67 ? -0.798 -16.916 17.677 1.00 95.56 67 GLY A CA 1
ATOM 530 C C . GLY A 1 67 ? 0.016 -16.469 18.897 1.00 95.56 67 GLY A C 1
ATOM 531 O O . GLY A 1 67 ? -0.408 -16.708 20.026 1.00 95.56 67 GLY A O 1
ATOM 532 N N . LEU A 1 68 ? 1.183 -15.841 18.706 1.00 96.50 68 LEU A N 1
ATOM 533 C CA . LEU A 1 68 ? 2.060 -15.406 19.800 1.00 96.50 68 LEU A CA 1
ATOM 534 C C . LEU A 1 68 ? 1.687 -14.022 20.339 1.00 96.50 68 LEU A C 1
ATOM 536 O O . LEU A 1 68 ? 1.901 -13.750 21.521 1.00 96.50 68 LEU A O 1
ATOM 540 N N . VAL A 1 69 ? 1.166 -13.138 19.482 1.00 97.62 69 VAL A N 1
ATOM 541 C CA . VAL A 1 69 ? 0.814 -11.760 19.847 1.00 97.62 69 VAL A CA 1
ATOM 542 C C . VAL A 1 69 ? -0.529 -11.416 19.221 1.00 97.62 69 VAL A C 1
ATOM 544 O O . VAL A 1 69 ? -0.611 -11.093 18.039 1.00 97.62 69 VAL A O 1
ATOM 547 N N . ASN A 1 70 ? -1.586 -11.475 20.029 1.00 97.50 70 ASN A N 1
ATOM 548 C CA . ASN A 1 70 ? -2.929 -11.124 19.584 1.00 97.50 70 ASN A CA 1
ATOM 549 C C . ASN A 1 70 ? -2.980 -9.674 19.077 1.00 97.50 70 ASN A C 1
ATOM 551 O O . ASN A 1 70 ? -2.441 -8.779 19.722 1.00 97.50 70 ASN A O 1
ATOM 555 N N . GLY A 1 71 ? -3.605 -9.465 17.921 1.00 97.00 71 GLY A N 1
ATOM 556 C CA . GLY A 1 71 ? -3.741 -8.168 17.269 1.00 97.00 71 GLY A CA 1
ATOM 557 C C . GLY A 1 71 ? -2.543 -7.754 16.413 1.00 97.00 71 GLY A C 1
ATOM 558 O O . GLY A 1 71 ? -2.667 -6.776 15.677 1.00 97.00 71 GLY A O 1
ATOM 559 N N . LEU A 1 72 ? -1.401 -8.458 16.475 1.00 98.56 72 LEU A N 1
ATOM 560 C CA . LEU A 1 72 ? -0.218 -8.150 15.662 1.00 98.56 72 LEU A CA 1
ATOM 561 C C . LEU A 1 72 ? -0.260 -8.923 14.347 1.00 98.56 72 LEU A C 1
ATOM 563 O O . LEU A 1 72 ? -0.064 -10.136 14.315 1.00 98.56 72 LEU A O 1
ATOM 567 N N . ASN A 1 73 ? -0.453 -8.210 13.246 1.00 98.69 73 ASN A N 1
ATOM 568 C CA . ASN A 1 73 ? -0.4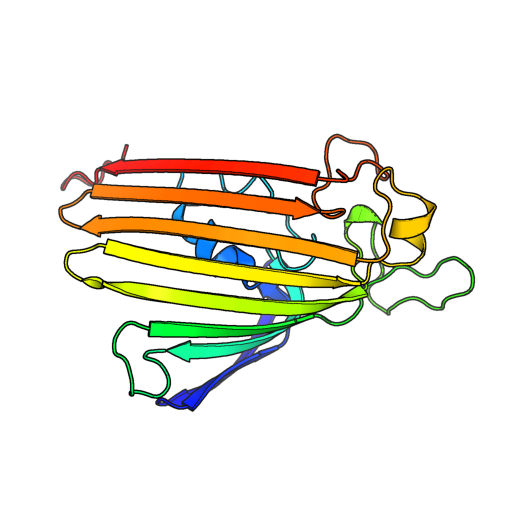62 -8.783 11.906 1.00 98.69 73 ASN A CA 1
ATOM 569 C C . ASN A 1 73 ? 0.774 -8.327 11.144 1.00 98.69 73 ASN A C 1
ATOM 571 O O . ASN A 1 73 ? 1.199 -7.184 11.291 1.00 98.69 73 ASN A O 1
ATOM 575 N N . PHE A 1 74 ? 1.300 -9.176 10.268 1.00 98.75 74 PHE A N 1
ATOM 576 C CA . PHE A 1 74 ? 2.355 -8.775 9.343 1.00 98.75 74 PHE A CA 1
ATOM 577 C C . PHE A 1 74 ? 2.164 -9.388 7.961 1.00 98.75 74 PHE A C 1
ATOM 579 O O . PHE A 1 74 ? 1.512 -10.426 7.802 1.00 98.75 74 PHE A O 1
ATOM 586 N N . ALA A 1 75 ? 2.772 -8.754 6.965 1.00 98.88 75 ALA A N 1
ATOM 587 C CA . ALA A 1 75 ? 2.891 -9.293 5.626 1.00 98.88 75 ALA A CA 1
ATOM 588 C C . ALA A 1 75 ? 4.325 -9.181 5.111 1.00 98.88 75 ALA A C 1
ATOM 590 O O . ALA A 1 75 ? 5.059 -8.248 5.439 1.00 98.88 75 ALA A O 1
ATOM 591 N N . VAL A 1 76 ? 4.692 -10.138 4.266 1.00 98.81 76 VAL A N 1
ATOM 592 C CA . VAL A 1 76 ? 5.873 -10.087 3.408 1.00 98.81 76 VAL A CA 1
ATOM 593 C C . VAL A 1 76 ? 5.386 -10.271 1.983 1.00 98.81 76 VAL A C 1
ATOM 595 O O . VAL A 1 76 ? 4.607 -11.185 1.706 1.00 98.81 76 VAL A O 1
ATOM 598 N N . GLN A 1 77 ? 5.832 -9.413 1.080 1.00 98.88 77 GLN A N 1
ATOM 599 C CA . GLN A 1 77 ? 5.426 -9.445 -0.313 1.00 98.88 77 GLN A CA 1
ATOM 600 C C . GLN A 1 77 ? 6.640 -9.393 -1.223 1.00 98.88 77 GLN A C 1
ATOM 602 O O . GLN A 1 77 ? 7.624 -8.722 -0.926 1.00 98.88 77 GLN A O 1
ATOM 607 N N . TYR A 1 78 ? 6.548 -10.103 -2.336 1.00 98.88 78 TYR A N 1
ATOM 608 C CA . TYR A 1 78 ? 7.474 -10.000 -3.449 1.00 98.88 78 TYR A CA 1
ATOM 609 C C . TYR A 1 78 ? 6.686 -9.680 -4.717 1.00 98.88 78 TYR A C 1
ATOM 611 O O . TYR A 1 78 ? 5.623 -10.259 -4.944 1.00 98.88 78 TYR A O 1
ATOM 619 N N . GLN A 1 79 ? 7.200 -8.772 -5.535 1.00 98.88 79 GLN A N 1
ATOM 620 C CA . GLN A 1 79 ? 6.659 -8.424 -6.840 1.00 98.88 79 GLN A CA 1
ATOM 621 C C . GLN A 1 79 ? 7.712 -8.755 -7.896 1.00 98.88 79 GLN A C 1
ATOM 623 O O . GLN A 1 79 ? 8.841 -8.282 -7.802 1.00 98.88 79 GLN A O 1
ATOM 628 N N . GLY A 1 80 ? 7.342 -9.562 -8.890 1.00 98.12 80 GLY A N 1
ATOM 629 C CA . GLY A 1 80 ? 8.215 -9.805 -10.040 1.00 98.12 80 GLY A CA 1
ATOM 630 C C . GLY A 1 80 ? 8.250 -8.613 -11.000 1.00 98.12 80 GLY A C 1
ATOM 631 O O . GLY A 1 80 ? 7.292 -7.832 -11.059 1.00 98.12 80 GLY A O 1
ATOM 632 N N . ASN A 1 81 ? 9.331 -8.516 -11.771 1.00 97.19 81 ASN A N 1
ATOM 633 C CA . ASN A 1 81 ? 9.514 -7.547 -12.848 1.00 97.19 81 ASN A CA 1
ATOM 634 C C . ASN A 1 81 ? 8.309 -7.526 -13.812 1.00 97.19 81 ASN A C 1
ATOM 636 O O . ASN A 1 81 ? 7.778 -8.573 -14.193 1.00 97.19 81 ASN A O 1
ATOM 640 N N . ASN A 1 82 ? 7.876 -6.324 -14.190 1.00 96.44 82 ASN A N 1
ATOM 641 C CA . ASN A 1 82 ? 6.862 -6.055 -15.204 1.00 96.44 82 ASN A CA 1
ATOM 642 C C . ASN A 1 82 ? 7.356 -4.884 -16.067 1.00 96.44 82 ASN A C 1
ATOM 644 O O . ASN A 1 82 ? 7.221 -3.728 -15.662 1.00 96.44 82 ASN A O 1
ATOM 648 N N . GLU A 1 83 ? 7.892 -5.169 -17.252 1.00 93.56 83 GLU A N 1
ATOM 649 C CA . GLU A 1 83 ? 8.487 -4.159 -18.134 1.00 93.56 83 GLU A CA 1
ATOM 650 C C . GLU A 1 83 ? 8.128 -4.386 -19.609 1.00 93.56 83 GLU A C 1
ATOM 652 O O . GLU A 1 83 ? 7.869 -5.509 -20.050 1.00 93.56 83 GLU A O 1
ATOM 657 N N . GLY A 1 84 ? 8.073 -3.308 -20.384 1.00 88.94 84 GLY A N 1
ATOM 658 C CA . GLY A 1 84 ? 7.954 -3.355 -21.832 1.00 88.94 84 GLY A CA 1
ATOM 659 C C . GLY A 1 84 ? 9.244 -3.823 -22.504 1.00 88.94 84 GLY A C 1
ATOM 660 O O . GLY A 1 84 ? 10.342 -3.713 -21.967 1.00 88.94 84 GLY A O 1
ATOM 661 N N . ALA A 1 85 ? 9.117 -4.343 -23.725 1.00 85.12 85 ALA A N 1
ATOM 662 C CA . ALA A 1 85 ? 10.281 -4.627 -24.554 1.00 85.12 85 ALA A CA 1
ATOM 663 C C . ALA A 1 85 ? 10.944 -3.307 -24.9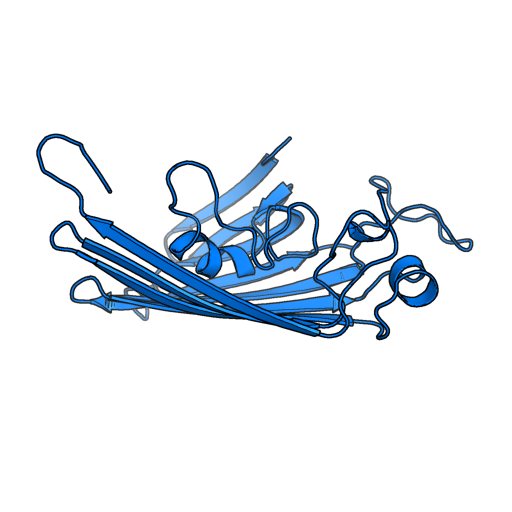78 1.00 85.12 85 ALA A C 1
ATOM 665 O O . ALA A 1 85 ? 10.331 -2.498 -25.678 1.00 85.12 85 ALA A O 1
ATOM 666 N N . SER A 1 86 ? 12.197 -3.100 -24.579 1.00 79.56 86 SER A N 1
ATOM 667 C CA . SER A 1 86 ? 12.943 -1.871 -24.852 1.00 79.56 86 SER A CA 1
ATOM 668 C C . SER A 1 86 ? 14.449 -2.085 -24.715 1.00 79.56 86 SER A C 1
ATOM 670 O O . SER A 1 86 ? 14.895 -3.047 -24.099 1.00 79.56 86 SER A O 1
ATOM 672 N N . ASN A 1 87 ? 15.260 -1.205 -25.316 1.00 65.38 87 ASN A N 1
ATOM 673 C CA . ASN A 1 87 ? 16.723 -1.188 -25.163 1.00 65.38 87 ASN A CA 1
ATOM 674 C C . ASN A 1 87 ? 17.427 -2.543 -25.407 1.00 65.38 87 ASN A C 1
ATOM 676 O O . ASN A 1 87 ? 18.460 -2.844 -24.811 1.00 65.38 87 ASN A O 1
ATOM 680 N N . GLY A 1 88 ? 16.877 -3.376 -26.298 1.00 67.44 88 GLY A N 1
ATOM 681 C CA . GLY A 1 88 ? 17.406 -4.714 -26.592 1.00 67.44 88 GLY A CA 1
ATOM 682 C C . GLY A 1 88 ? 17.122 -5.772 -25.516 1.00 67.44 88 GLY A C 1
ATOM 683 O O . GLY A 1 88 ? 17.632 -6.885 -25.630 1.00 67.44 88 GLY A O 1
ATOM 684 N N . GLN A 1 89 ? 16.322 -5.449 -24.498 1.00 72.75 89 GLN A N 1
ATOM 685 C CA . GLN A 1 89 ? 15.714 -6.396 -23.564 1.00 72.75 89 GLN A CA 1
ATOM 686 C C . GLN A 1 89 ? 14.403 -6.927 -24.160 1.00 72.75 89 GLN A C 1
ATOM 688 O O . GLN A 1 89 ? 13.645 -6.180 -24.782 1.00 72.75 89 GLN A O 1
ATOM 693 N N . GLU A 1 90 ? 14.116 -8.213 -23.945 1.00 80.56 90 GLU A N 1
ATOM 694 C CA . GLU A 1 90 ? 12.843 -8.814 -24.380 1.00 80.56 90 GLU A CA 1
ATOM 695 C C . GLU A 1 90 ? 11.637 -8.245 -23.614 1.00 80.56 90 GLU A C 1
ATOM 697 O O . GLU A 1 90 ? 10.508 -8.322 -24.099 1.00 80.56 90 GLU A O 1
ATOM 702 N N . GLY A 1 91 ? 11.886 -7.644 -22.446 1.00 88.62 91 GLY A N 1
ATOM 703 C CA . GLY A 1 91 ? 10.869 -7.237 -21.489 1.00 88.62 91 GLY A CA 1
ATOM 704 C C . GLY A 1 91 ? 10.116 -8.432 -20.912 1.00 88.62 91 GLY A C 1
ATOM 705 O O . GLY A 1 91 ? 10.550 -9.584 -21.013 1.00 88.62 91 GLY A O 1
ATOM 706 N N . THR A 1 92 ? 8.962 -8.175 -20.308 1.00 93.38 92 THR A N 1
ATOM 707 C CA . THR A 1 92 ? 8.068 -9.227 -19.826 1.00 93.38 92 THR A CA 1
ATOM 708 C C . THR A 1 92 ? 6.840 -9.359 -20.725 1.00 93.38 92 THR A C 1
ATOM 710 O O . THR A 1 92 ? 6.479 -8.475 -21.503 1.00 93.38 92 THR A O 1
ATOM 713 N N . ASN A 1 93 ? 6.147 -10.496 -20.628 1.00 93.12 93 ASN A N 1
ATOM 714 C CA . ASN A 1 93 ? 4.973 -10.792 -21.464 1.00 93.12 93 ASN A CA 1
ATOM 715 C C . ASN A 1 93 ? 3.764 -9.856 -21.229 1.00 93.12 93 ASN A C 1
ATOM 717 O O . ASN A 1 93 ? 2.751 -9.969 -21.919 1.00 93.12 93 ASN A O 1
ATOM 721 N N . ASN A 1 94 ? 3.862 -8.958 -20.250 1.00 92.19 94 ASN A N 1
ATOM 722 C CA . ASN A 1 94 ? 2.827 -8.054 -19.768 1.00 92.19 94 ASN A CA 1
ATOM 723 C C . ASN A 1 94 ? 3.293 -6.584 -19.761 1.00 92.19 94 ASN A C 1
ATOM 725 O O . ASN A 1 94 ? 2.931 -5.832 -18.853 1.00 92.19 94 ASN A O 1
ATOM 729 N N . GLY A 1 95 ? 4.079 -6.199 -20.773 1.00 87.75 95 GLY A N 1
ATOM 730 C CA . GLY A 1 95 ? 4.602 -4.844 -20.969 1.00 87.75 95 GLY A CA 1
ATOM 731 C C . GLY A 1 95 ? 3.551 -3.727 -20.908 1.00 87.75 95 GLY A C 1
ATOM 732 O O . GLY A 1 95 ? 2.354 -3.945 -21.130 1.00 87.75 95 GLY A O 1
ATOM 733 N N . ARG A 1 96 ? 4.009 -2.518 -20.565 1.00 89.12 96 ARG A N 1
ATOM 734 C CA . ARG A 1 96 ? 3.163 -1.377 -20.177 1.00 89.12 96 ARG A CA 1
ATOM 735 C C . ARG A 1 96 ? 3.897 -0.039 -20.312 1.00 89.12 96 ARG A C 1
ATOM 737 O O . ARG A 1 96 ? 5.041 -0.016 -20.735 1.00 89.12 96 ARG A O 1
ATOM 744 N N . ASP A 1 97 ? 3.213 1.058 -19.986 1.00 89.31 97 ASP A N 1
ATOM 745 C CA . ASP A 1 97 ? 3.823 2.394 -19.927 1.00 89.31 97 ASP A CA 1
ATOM 746 C C . ASP A 1 97 ? 4.932 2.468 -18.866 1.00 89.31 97 ASP A C 1
ATOM 748 O O . ASP A 1 97 ? 4.790 1.879 -17.793 1.00 89.31 97 ASP A O 1
ATOM 752 N N . VAL A 1 98 ? 5.987 3.244 -19.141 1.00 91.31 98 VAL A N 1
ATOM 753 C CA . VAL A 1 98 ? 7.214 3.314 -18.330 1.00 91.31 98 VAL A CA 1
ATOM 754 C C . VAL A 1 98 ? 6.960 3.709 -16.870 1.00 91.31 98 VAL A C 1
ATOM 756 O O . VAL A 1 98 ? 7.623 3.199 -15.967 1.00 91.31 98 VAL A O 1
ATOM 759 N N . ARG A 1 99 ? 5.969 4.564 -16.578 1.00 91.06 99 ARG A N 1
ATOM 760 C CA . ARG A 1 99 ? 5.637 4.937 -15.184 1.00 91.06 99 ARG A CA 1
ATOM 761 C C . ARG A 1 99 ? 4.950 3.813 -14.422 1.00 91.06 99 ARG A C 1
ATOM 763 O O . ARG A 1 99 ? 4.930 3.837 -13.196 1.00 91.06 99 ARG A O 1
ATOM 770 N N . HIS A 1 100 ? 4.396 2.850 -15.149 1.00 93.81 100 HIS A N 1
ATOM 771 C CA . HIS A 1 100 ? 3.687 1.699 -14.608 1.00 93.81 100 HIS A CA 1
ATOM 772 C C . HIS A 1 100 ? 4.502 0.405 -14.647 1.00 93.81 100 HIS A C 1
ATOM 774 O O . HIS A 1 100 ? 4.017 -0.655 -14.238 1.00 93.81 100 HIS A O 1
ATOM 780 N N . GLU A 1 101 ? 5.728 0.471 -15.153 1.00 95.75 101 GLU A N 1
ATOM 781 C CA . GLU A 1 101 ? 6.698 -0.604 -15.027 1.00 95.75 101 GLU A CA 1
ATOM 782 C C . GLU A 1 101 ? 7.216 -0.730 -13.592 1.00 95.75 101 GLU A C 1
ATOM 784 O O . GLU A 1 101 ? 7.106 0.182 -12.768 1.00 95.75 101 GLU A O 1
ATOM 789 N N . ASN A 1 102 ? 7.808 -1.876 -13.292 1.00 97.50 102 ASN A N 1
ATOM 790 C CA . ASN A 1 102 ? 8.556 -2.097 -12.064 1.00 97.50 102 ASN A CA 1
ATOM 791 C C . ASN A 1 102 ? 9.573 -3.206 -12.310 1.00 97.50 102 ASN A C 1
ATOM 793 O O . ASN A 1 102 ? 9.233 -4.178 -12.974 1.00 97.50 102 ASN A O 1
ATOM 797 N N . GLY A 1 103 ? 10.761 -3.112 -11.719 1.00 97.56 103 GLY A N 1
ATOM 798 C CA . GLY A 1 103 ? 11.660 -4.254 -11.586 1.00 97.56 103 GLY A CA 1
ATOM 799 C C . GLY A 1 103 ? 11.189 -5.218 -10.496 1.00 97.56 103 GLY A C 1
ATOM 800 O O . GLY A 1 103 ? 10.083 -5.095 -9.956 1.00 97.56 103 GLY A O 1
ATOM 801 N N . ASP A 1 104 ? 12.043 -6.179 -10.153 1.00 98.44 104 ASP A N 1
ATOM 802 C CA . ASP A 1 104 ? 11.800 -7.048 -9.005 1.00 98.44 104 ASP A CA 1
ATOM 803 C C . ASP A 1 104 ? 11.801 -6.230 -7.705 1.00 98.44 104 ASP A C 1
ATOM 805 O O . ASP A 1 104 ? 12.599 -5.306 -7.520 1.00 98.44 104 ASP A O 1
ATOM 809 N N . GLY A 1 105 ? 10.913 -6.573 -6.776 1.00 98.69 105 GLY A N 1
ATOM 810 C CA . GLY A 1 105 ? 10.761 -5.824 -5.537 1.00 98.69 105 GLY A CA 1
ATOM 811 C C . GLY A 1 105 ? 10.240 -6.648 -4.380 1.00 98.69 105 GLY A C 1
ATOM 812 O O . GLY A 1 105 ? 9.630 -7.701 -4.551 1.00 98.69 105 GLY A O 1
ATOM 813 N N . TRP A 1 106 ? 10.468 -6.146 -3.172 1.00 98.88 106 TRP A N 1
ATOM 814 C CA . TRP A 1 106 ? 9.932 -6.720 -1.947 1.00 98.88 106 TRP A CA 1
ATOM 815 C C . TRP A 1 106 ? 9.284 -5.658 -1.063 1.00 98.88 106 TRP A C 1
ATOM 817 O O . TRP A 1 106 ? 9.584 -4.464 -1.140 1.00 98.88 106 TRP A O 1
ATOM 827 N N . GLY A 1 107 ? 8.384 -6.116 -0.203 1.00 98.81 107 GLY A N 1
ATOM 828 C CA . GLY A 1 107 ? 7.648 -5.283 0.725 1.00 98.81 107 GLY A CA 1
ATOM 829 C C . GLY A 1 107 ? 7.381 -5.977 2.049 1.00 98.81 107 GLY A C 1
ATOM 830 O O . GLY A 1 107 ? 7.278 -7.201 2.127 1.00 98.81 107 GLY A O 1
ATOM 831 N N . LEU A 1 108 ? 7.248 -5.170 3.092 1.00 98.81 108 LEU A N 1
ATOM 832 C CA . LEU A 1 108 ? 6.856 -5.575 4.432 1.00 98.81 108 LEU A CA 1
ATOM 833 C C . LEU A 1 108 ? 5.740 -4.659 4.914 1.00 98.81 108 LEU A C 1
ATOM 835 O O . LEU A 1 108 ? 5.793 -3.451 4.689 1.00 98.81 108 LEU A O 1
ATOM 839 N N . SER A 1 109 ? 4.780 -5.208 5.643 1.00 98.88 109 SER A N 1
ATOM 840 C CA . SER A 1 109 ? 3.833 -4.415 6.424 1.00 98.88 109 SER A CA 1
ATOM 841 C C . SER A 1 109 ? 3.607 -5.048 7.785 1.00 98.88 109 SER A C 1
ATOM 843 O O . SER A 1 109 ? 3.776 -6.255 7.977 1.00 98.88 109 SER A O 1
ATOM 845 N N . THR A 1 110 ? 3.231 -4.217 8.746 1.00 98.81 110 THR A N 1
ATOM 846 C CA . THR A 1 110 ? 2.788 -4.655 10.060 1.00 98.81 110 THR A CA 1
ATOM 847 C C . THR A 1 110 ? 1.704 -3.728 10.582 1.00 98.81 110 THR A C 1
ATOM 849 O O . THR A 1 110 ? 1.752 -2.515 10.371 1.00 98.81 110 THR A O 1
ATOM 852 N N . THR A 1 111 ? 0.717 -4.303 11.257 1.00 98.88 111 THR A N 1
ATOM 853 C CA . THR A 1 111 ? -0.355 -3.570 11.936 1.00 98.88 111 THR A CA 1
ATOM 854 C C . THR A 1 111 ? -0.573 -4.175 13.309 1.00 98.88 111 THR A C 1
ATOM 856 O O . THR A 1 111 ? -0.431 -5.384 13.489 1.00 98.88 111 THR A O 1
ATOM 859 N N . TYR A 1 112 ? -0.907 -3.338 14.281 1.00 98.75 112 TYR A N 1
ATOM 860 C CA . TYR A 1 112 ? -1.169 -3.761 15.643 1.00 98.75 112 TYR A CA 1
ATOM 861 C C . TYR A 1 112 ? -2.425 -3.085 16.181 1.00 98.75 112 TYR A C 1
ATOM 863 O O . TYR A 1 112 ? -2.526 -1.854 16.168 1.00 98.75 112 TYR A O 1
ATOM 871 N N . ASP A 1 113 ? -3.372 -3.895 16.650 1.00 98.25 113 ASP A N 1
ATOM 872 C CA . ASP A 1 113 ? -4.495 -3.427 17.459 1.00 98.25 113 ASP A CA 1
ATOM 873 C C . ASP A 1 113 ? -3.997 -3.128 18.881 1.00 98.25 113 ASP A C 1
ATOM 875 O O . ASP A 1 113 ? -3.576 -4.016 19.621 1.00 98.25 113 ASP A O 1
ATOM 879 N N . LEU A 1 114 ? -4.014 -1.848 19.249 1.00 97.44 114 LEU A N 1
ATOM 880 C CA . LEU A 1 114 ? -3.583 -1.357 20.558 1.00 97.44 114 LEU A CA 1
ATOM 881 C C . LEU A 1 114 ? -4.688 -1.505 21.619 1.00 97.44 114 LEU A C 1
ATOM 883 O O . LEU A 1 114 ? -4.460 -1.213 22.796 1.00 97.44 114 LEU A O 1
ATOM 887 N N . GLY A 1 115 ? -5.8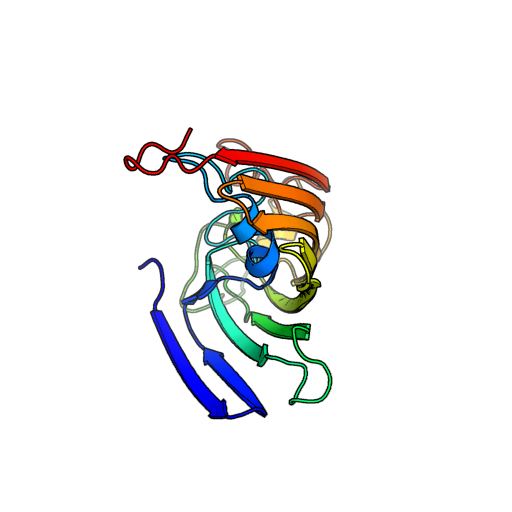85 -1.935 21.212 1.00 96.81 115 GLY A N 1
ATOM 888 C CA . GLY A 1 115 ? -7.090 -1.967 22.021 1.00 96.81 115 GLY A CA 1
ATOM 889 C C . GLY A 1 115 ? -7.820 -0.623 22.056 1.00 96.81 115 GLY A C 1
ATOM 890 O O . GLY A 1 115 ? -7.354 0.404 21.563 1.00 96.81 115 GLY A O 1
ATOM 891 N N . MET A 1 116 ? -9.013 -0.624 22.663 1.00 96.88 116 MET A N 1
ATOM 892 C CA . MET A 1 116 ? -9.869 0.568 22.824 1.00 96.88 116 MET A CA 1
ATOM 893 C C . MET A 1 116 ? -10.227 1.277 21.500 1.00 96.88 116 MET A C 1
ATOM 895 O O . MET A 1 116 ? -10.548 2.464 21.507 1.00 96.88 116 MET A O 1
ATOM 899 N N . GLY A 1 117 ? -10.180 0.554 20.376 1.00 97.50 117 GLY A N 1
ATOM 900 C CA . GLY A 1 117 ? -10.430 1.083 19.034 1.00 97.50 117 GLY A CA 1
ATOM 901 C C . GLY A 1 117 ? -9.207 1.692 18.346 1.00 97.50 117 GLY A C 1
ATOM 902 O O . GLY A 1 117 ? -9.348 2.163 17.222 1.00 97.50 117 GLY A O 1
ATOM 903 N N . PHE A 1 118 ? -8.029 1.708 18.979 1.00 98.56 118 PHE A N 1
ATOM 904 C CA . PHE A 1 118 ? -6.806 2.247 18.382 1.00 98.56 118 PHE A CA 1
ATOM 905 C C . PHE A 1 118 ? -6.012 1.177 17.636 1.00 98.56 118 PHE A C 1
ATOM 907 O O . PHE A 1 118 ? -5.804 0.073 18.130 1.00 98.56 118 PHE A O 1
ATOM 914 N N . SER A 1 119 ? -5.477 1.530 16.474 1.00 98.81 119 SER A N 1
ATOM 915 C CA . SER A 1 119 ? -4.549 0.695 15.717 1.00 98.81 119 SER A CA 1
ATOM 916 C C . SER A 1 119 ? -3.387 1.530 15.194 1.00 98.81 119 SER A C 1
ATOM 918 O O . SER A 1 119 ? -3.555 2.701 14.847 1.00 98.81 119 SER A O 1
ATOM 920 N N . ALA A 1 120 ? -2.207 0.921 15.128 1.00 98.81 120 ALA A N 1
ATOM 921 C CA . ALA A 1 120 ? -1.008 1.517 14.548 1.00 98.81 120 ALA A CA 1
ATOM 922 C C . ALA A 1 120 ? -0.389 0.563 13.534 1.00 98.81 120 ALA A C 1
ATOM 924 O O . ALA A 1 120 ? -0.476 -0.654 13.688 1.00 98.81 120 ALA A O 1
ATOM 925 N N . GLY A 1 121 ? 0.219 1.097 12.484 1.00 98.81 121 GLY A N 1
ATOM 926 C CA . GLY A 1 121 ? 0.817 0.260 11.457 1.00 98.81 121 GLY A CA 1
ATOM 927 C C . GLY A 1 121 ? 1.855 0.995 10.636 1.00 98.81 121 GLY A C 1
ATOM 928 O O . GLY A 1 121 ? 1.900 2.225 10.615 1.00 98.81 121 GLY A O 1
ATOM 929 N N . ALA A 1 122 ? 2.701 0.218 9.974 1.00 98.88 122 ALA A N 1
ATOM 930 C CA . ALA A 1 122 ? 3.687 0.719 9.039 1.00 98.88 122 ALA A CA 1
ATOM 931 C C . ALA A 1 122 ? 3.925 -0.285 7.912 1.00 98.88 122 ALA A C 1
ATOM 933 O O . ALA A 1 122 ? 3.771 -1.494 8.095 1.00 98.88 122 ALA A O 1
ATOM 934 N N . ALA A 1 123 ? 4.346 0.221 6.761 1.00 98.94 123 ALA A N 1
ATOM 935 C CA . ALA A 1 123 ? 4.796 -0.587 5.644 1.00 98.94 123 ALA A CA 1
ATOM 936 C C . ALA A 1 123 ? 6.034 0.029 4.988 1.00 98.94 123 ALA A C 1
ATOM 938 O O . ALA A 1 123 ? 6.267 1.238 5.061 1.00 98.94 123 ALA A O 1
ATOM 939 N N . TYR A 1 124 ? 6.837 -0.826 4.368 1.00 98.88 124 TYR A N 1
ATOM 940 C CA . TYR A 1 124 ? 8.027 -0.466 3.611 1.00 98.88 124 TYR A CA 1
ATOM 941 C C . TYR A 1 124 ? 8.091 -1.307 2.343 1.00 98.88 124 TYR A C 1
ATOM 943 O O . TYR A 1 124 ? 7.819 -2.506 2.381 1.00 98.88 124 TYR A O 1
ATOM 951 N N . THR A 1 125 ? 8.497 -0.703 1.234 1.00 98.88 125 THR A N 1
ATOM 952 C CA . THR A 1 125 ? 8.727 -1.389 -0.037 1.00 98.88 125 THR A CA 1
ATOM 953 C C . THR A 1 125 ? 9.997 -0.873 -0.695 1.00 98.88 125 THR A C 1
ATOM 955 O O . THR A 1 125 ? 10.330 0.307 -0.581 1.00 98.88 125 THR A O 1
ATOM 958 N N . SER A 1 126 ? 10.702 -1.767 -1.383 1.00 98.81 126 SER A N 1
ATOM 959 C CA . SER A 1 126 ? 11.873 -1.448 -2.196 1.00 98.81 126 SER A CA 1
ATOM 960 C C . SER A 1 126 ? 11.839 -2.307 -3.448 1.00 98.81 126 SER A C 1
ATOM 962 O O . SER A 1 126 ? 11.706 -3.529 -3.359 1.00 98.81 126 SER A O 1
ATOM 964 N N . SER A 1 127 ? 11.914 -1.671 -4.611 1.00 98.75 127 SER A N 1
ATOM 965 C CA . SER A 1 127 ? 11.929 -2.351 -5.907 1.00 98.75 127 SER A CA 1
ATOM 966 C C . SER A 1 127 ? 13.004 -1.756 -6.792 1.00 98.75 127 SER A C 1
ATOM 968 O O . SER A 1 127 ? 13.255 -0.550 -6.737 1.00 98.75 127 SER A O 1
ATOM 970 N N . ASP A 1 128 ? 13.606 -2.587 -7.628 1.00 98.38 128 ASP A N 1
ATOM 971 C CA . ASP A 1 128 ? 14.452 -2.097 -8.705 1.00 98.38 128 ASP A CA 1
ATOM 972 C C . ASP A 1 128 ? 13.581 -1.346 -9.728 1.00 98.38 128 ASP A C 1
ATOM 974 O O . ASP A 1 128 ? 12.394 -1.638 -9.915 1.00 98.38 128 ASP A O 1
ATOM 978 N N . ARG A 1 129 ? 14.157 -0.333 -10.369 1.00 97.44 129 ARG A N 1
ATOM 979 C CA . ARG A 1 129 ? 13.540 0.403 -11.476 1.00 97.44 129 ARG A CA 1
ATOM 980 C C . ARG A 1 129 ? 14.036 -0.183 -12.785 1.00 97.44 129 ARG A C 1
ATOM 982 O O . ARG A 1 129 ? 15.204 -0.551 -12.896 1.00 97.44 129 ARG A O 1
ATOM 989 N N . THR A 1 130 ? 13.159 -0.257 -13.777 1.00 95.12 130 THR A N 1
ATOM 990 C CA . THR A 1 130 ? 13.543 -0.762 -15.099 1.00 95.12 130 THR A CA 1
ATOM 991 C C . THR A 1 130 ? 14.559 0.173 -15.748 1.00 95.12 130 THR A C 1
ATOM 993 O O . THR A 1 130 ? 14.661 1.359 -15.410 1.00 95.12 130 THR A O 1
ATOM 996 N N . ASN A 1 131 ? 15.309 -0.332 -16.727 1.00 92.94 131 ASN A N 1
ATOM 997 C CA . ASN A 1 131 ? 16.254 0.506 -17.465 1.00 92.94 131 ASN A CA 1
ATOM 998 C C . ASN A 1 131 ? 15.54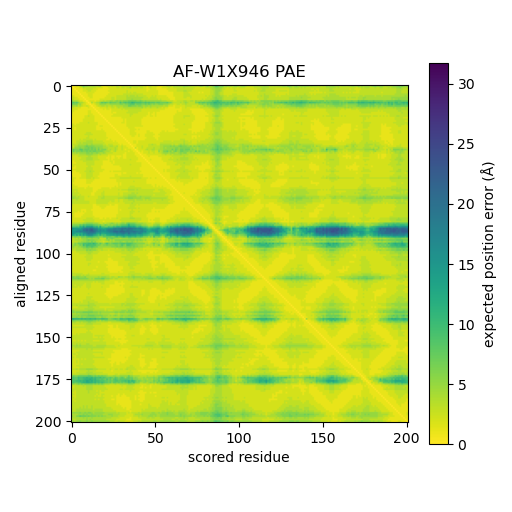8 1.694 -18.131 1.00 92.94 131 ASN A C 1
ATOM 1000 O O . ASN A 1 131 ? 16.110 2.787 -18.201 1.00 92.94 131 ASN A O 1
ATOM 1004 N N . ASP A 1 132 ? 14.310 1.515 -18.582 1.00 92.06 132 ASP A N 1
ATOM 1005 C CA . ASP A 1 132 ? 13.539 2.586 -19.203 1.00 92.06 132 ASP A CA 1
ATOM 1006 C C . ASP A 1 132 ? 13.165 3.664 -18.201 1.00 92.06 132 ASP A C 1
ATOM 1008 O O . ASP A 1 132 ? 13.342 4.849 -18.487 1.00 92.06 132 ASP A O 1
ATOM 1012 N N . GLN A 1 133 ? 12.750 3.268 -17.000 1.00 94.19 133 GLN A N 1
ATOM 1013 C CA . GLN A 1 133 ? 12.487 4.199 -15.912 1.00 94.19 133 GLN A CA 1
ATOM 1014 C C . GLN A 1 133 ? 13.725 5.016 -15.548 1.00 94.19 133 GLN A C 1
ATOM 1016 O O . GLN A 1 133 ? 13.639 6.240 -15.420 1.00 94.19 133 GLN A O 1
ATOM 1021 N N . VAL A 1 134 ? 14.876 4.355 -15.415 1.00 94.38 134 VAL A N 1
ATOM 1022 C CA . VAL A 1 134 ? 16.148 5.002 -15.064 1.00 94.38 134 VAL A CA 1
ATOM 1023 C C . VAL A 1 134 ? 16.603 5.981 -16.149 1.00 94.38 134 VAL A C 1
ATOM 1025 O O . VAL A 1 134 ? 17.100 7.058 -15.827 1.00 94.38 134 VAL A O 1
ATOM 1028 N N . ASN A 1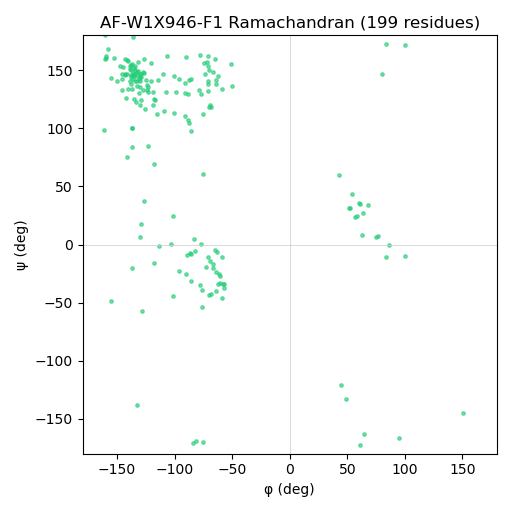 135 ? 16.432 5.627 -17.425 1.00 92.19 135 ASN A N 1
ATOM 1029 C CA . ASN A 1 135 ? 16.972 6.406 -18.542 1.00 92.19 135 ASN A CA 1
ATOM 1030 C C . ASN A 1 135 ? 16.022 7.485 -19.078 1.00 92.19 135 ASN A C 1
ATOM 1032 O O . ASN A 1 135 ? 16.496 8.462 -19.658 1.00 92.19 135 ASN A O 1
ATOM 1036 N N . HIS A 1 136 ? 14.706 7.323 -18.914 1.00 91.56 136 HIS A N 1
ATOM 1037 C CA . HIS A 1 136 ? 13.725 8.179 -19.590 1.00 91.56 136 HIS A CA 1
ATOM 1038 C C . HIS A 1 136 ? 12.845 9.000 -18.652 1.00 91.56 136 HIS A C 1
ATOM 1040 O O . HIS A 1 136 ? 12.230 9.955 -19.114 1.00 91.56 136 HIS A O 1
ATOM 1046 N N . THR A 1 137 ? 12.776 8.693 -17.355 1.00 94.38 137 THR A N 1
ATOM 1047 C CA . THR A 1 137 ? 11.968 9.499 -16.423 1.00 94.38 137 THR A CA 1
ATOM 1048 C C . THR A 1 137 ? 12.774 10.638 -15.791 1.00 94.38 137 THR A C 1
ATOM 1050 O O . THR A 1 137 ? 14.000 10.625 -15.748 1.00 94.38 137 THR A O 1
ATOM 1053 N N . ALA A 1 138 ? 12.074 11.635 -15.250 1.00 94.06 138 ALA A N 1
ATOM 1054 C CA . ALA A 1 138 ? 12.663 12.760 -14.523 1.00 94.06 138 ALA A CA 1
ATOM 1055 C C . ALA A 1 138 ? 13.268 12.368 -13.158 1.00 94.06 138 ALA A C 1
ATOM 1057 O O . ALA A 1 138 ? 14.003 13.160 -12.557 1.00 94.06 138 ALA A O 1
ATOM 1058 N N . ALA A 1 139 ? 12.948 11.172 -12.650 1.00 95.06 139 ALA A N 1
ATOM 1059 C CA . ALA A 1 139 ? 13.535 10.635 -11.432 1.00 95.06 139 ALA A CA 1
ATOM 1060 C C . ALA A 1 139 ? 14.787 9.816 -11.751 1.00 95.06 139 ALA A C 1
ATOM 1062 O O . ALA A 1 139 ? 14.746 8.906 -12.578 1.00 95.06 139 ALA A O 1
ATOM 1063 N N . GLY A 1 140 ? 15.879 10.097 -11.042 1.00 91.25 140 GLY A N 1
ATOM 1064 C CA . GLY A 1 140 ? 17.087 9.277 -11.092 1.00 91.25 140 GLY A CA 1
ATOM 1065 C C . GLY A 1 140 ? 16.994 8.046 -10.187 1.00 91.25 140 GLY A C 1
ATOM 1066 O O . GLY A 1 140 ? 15.943 7.734 -9.639 1.00 91.25 140 GLY A O 1
ATOM 1067 N N . GLY A 1 141 ? 18.124 7.366 -9.996 1.00 94.19 141 GLY A N 1
ATOM 1068 C CA . GLY A 1 141 ? 18.225 6.203 -9.112 1.00 94.19 141 GLY A CA 1
ATOM 1069 C C . GLY A 1 141 ? 17.704 4.912 -9.741 1.00 94.19 141 GLY A C 1
ATOM 1070 O O . GLY A 1 141 ? 16.759 4.921 -10.526 1.00 94.19 141 GLY A O 1
ATOM 1071 N N . ASP A 1 142 ? 18.344 3.810 -9.370 1.00 96.94 142 ASP A N 1
ATOM 1072 C CA . ASP A 1 142 ? 18.069 2.437 -9.805 1.00 96.94 142 ASP A CA 1
ATOM 1073 C C . ASP A 1 142 ? 16.996 1.739 -8.958 1.00 96.94 142 ASP A C 1
ATOM 1075 O O . ASP A 1 142 ? 16.547 0.655 -9.315 1.00 96.94 142 ASP A O 1
ATOM 1079 N N . LYS A 1 143 ? 16.554 2.368 -7.863 1.00 98.12 143 LYS A N 1
ATOM 1080 C CA . LYS A 1 143 ? 15.519 1.852 -6.964 1.00 98.12 143 LYS A CA 1
ATOM 1081 C C . LYS A 1 143 ? 14.394 2.836 -6.707 1.00 98.12 143 LYS A C 1
ATOM 1083 O O . LYS A 1 143 ? 14.605 4.053 -6.663 1.00 98.12 143 LYS A O 1
ATOM 1088 N N . ALA A 1 144 ? 13.213 2.269 -6.502 1.00 98.50 144 ALA A N 1
ATOM 1089 C CA . ALA A 1 144 ? 12.025 2.925 -5.999 1.00 98.50 144 ALA A CA 1
ATOM 1090 C C . ALA A 1 144 ? 11.749 2.419 -4.577 1.00 98.50 144 ALA A C 1
ATOM 1092 O O . ALA A 1 144 ? 11.453 1.240 -4.370 1.00 98.50 144 ALA A O 1
ATOM 1093 N N . ASP A 1 145 ? 11.845 3.320 -3.602 1.00 98.62 145 ASP A N 1
ATOM 1094 C CA . ASP A 1 145 ? 11.604 3.023 -2.190 1.00 98.62 145 ASP A CA 1
ATOM 1095 C C . ASP A 1 145 ? 10.380 3.787 -1.699 1.00 98.62 145 ASP A C 1
ATOM 1097 O O . ASP A 1 145 ? 10.190 4.958 -2.036 1.00 98.62 145 ASP A O 1
ATOM 1101 N N . ALA A 1 146 ? 9.578 3.157 -0.850 1.00 98.81 146 ALA A N 1
ATOM 1102 C CA . ALA A 1 146 ? 8.513 3.842 -0.138 1.00 98.81 146 ALA A CA 1
ATOM 1103 C C . ALA A 1 146 ? 8.356 3.302 1.274 1.00 98.81 146 ALA A C 1
ATOM 1105 O O . ALA A 1 146 ? 8.518 2.109 1.526 1.00 98.81 146 ALA A O 1
ATOM 1106 N N . TRP A 1 147 ? 7.997 4.194 2.188 1.00 98.88 147 TRP A N 1
ATOM 1107 C CA . TRP A 1 147 ? 7.554 3.826 3.521 1.00 98.88 147 TRP A CA 1
ATOM 1108 C C . TRP A 1 147 ? 6.302 4.609 3.887 1.00 98.88 147 TRP A C 1
ATOM 1110 O O . TRP A 1 147 ? 6.084 5.723 3.404 1.00 98.88 147 TRP A O 1
ATOM 1120 N N . THR A 1 148 ? 5.466 4.010 4.721 1.00 98.88 148 THR A N 1
ATOM 1121 C CA . THR A 1 148 ? 4.261 4.636 5.260 1.00 98.88 148 THR A CA 1
ATOM 1122 C C . THR A 1 148 ? 4.064 4.198 6.701 1.00 98.88 148 THR A C 1
ATOM 1124 O O . THR A 1 148 ? 4.429 3.081 7.077 1.00 98.88 148 THR A O 1
ATOM 1127 N N . ALA A 1 149 ? 3.519 5.088 7.517 1.00 98.81 149 ALA A N 1
ATOM 1128 C CA . ALA A 1 149 ? 3.064 4.791 8.862 1.00 98.81 149 ALA A CA 1
ATOM 1129 C C . ALA A 1 149 ? 1.711 5.460 9.089 1.00 98.81 149 ALA A C 1
ATOM 1131 O O . ALA A 1 149 ? 1.477 6.580 8.633 1.00 98.81 149 ALA A O 1
ATOM 1132 N N . GLY A 1 150 ? 0.833 4.778 9.815 1.00 98.75 150 GLY A N 1
ATOM 1133 C CA . GLY A 1 150 ? -0.521 5.243 10.062 1.00 98.75 150 GLY A CA 1
ATOM 1134 C C . GLY A 1 150 ? -0.997 4.951 11.472 1.00 98.75 150 GLY A C 1
ATOM 1135 O O . GLY A 1 150 ? -0.489 4.064 12.167 1.00 98.75 150 GLY A O 1
ATOM 1136 N N . LEU A 1 151 ? -2.002 5.719 11.875 1.00 98.81 151 LEU A N 1
ATOM 1137 C CA . LEU A 1 151 ? -2.771 5.529 13.095 1.00 98.81 151 LEU A CA 1
ATOM 1138 C C . LEU A 1 151 ? -4.254 5.579 12.743 1.00 98.81 151 LEU A C 1
ATOM 1140 O O . LEU A 1 151 ? -4.681 6.412 11.942 1.00 98.81 151 LEU A O 1
ATOM 1144 N N . LYS A 1 152 ? -5.039 4.716 13.380 1.00 98.75 152 LYS A N 1
ATOM 1145 C CA . LYS A 1 152 ? -6.494 4.694 13.254 1.00 98.75 152 LYS A CA 1
ATOM 1146 C C . LYS A 1 152 ? -7.144 4.610 14.629 1.00 98.75 152 LYS A C 1
ATOM 1148 O O . LYS A 1 152 ? -6.671 3.883 15.496 1.00 98.75 152 LYS A O 1
ATOM 1153 N N . TYR A 1 153 ? -8.242 5.331 14.798 1.00 98.81 153 TYR A N 1
ATOM 1154 C CA . TYR A 1 153 ? -9.235 5.148 15.841 1.00 98.81 153 TYR A CA 1
ATOM 1155 C C . TYR A 1 153 ? -10.571 4.785 15.189 1.00 98.81 153 TYR A C 1
ATOM 1157 O O . TYR A 1 153 ? -11.055 5.517 14.328 1.00 98.81 153 TYR A O 1
ATOM 1165 N N . ASP A 1 154 ? -11.147 3.657 15.584 1.00 98.62 154 ASP A N 1
ATOM 1166 C CA . ASP A 1 154 ? -12.353 3.084 14.985 1.00 98.62 154 ASP A CA 1
ATOM 1167 C C . ASP A 1 154 ? -13.235 2.494 16.092 1.00 98.62 154 ASP A C 1
ATOM 1169 O O . ASP A 1 154 ? -13.232 1.293 16.369 1.00 98.62 154 ASP A O 1
ATOM 1173 N N . ALA A 1 155 ? -13.908 3.383 16.824 1.00 98.62 155 ALA A N 1
ATOM 1174 C CA . ALA A 1 155 ? -14.796 3.030 17.927 1.00 98.62 155 ALA A CA 1
ATOM 1175 C C . ALA A 1 155 ? -15.786 4.162 18.228 1.00 98.62 155 ALA A C 1
ATOM 1177 O O . ALA A 1 155 ? -15.578 5.319 17.869 1.00 98.62 155 ALA A O 1
ATOM 1178 N N . ASN A 1 156 ? -16.869 3.831 18.938 1.00 98.06 156 ASN A N 1
ATOM 1179 C CA . ASN A 1 156 ? -17.869 4.799 19.410 1.00 98.06 156 ASN A CA 1
ATOM 1180 C C . ASN A 1 156 ? -18.447 5.680 18.286 1.00 98.06 156 ASN A C 1
ATOM 1182 O O . ASN A 1 156 ? -18.580 6.893 18.447 1.00 98.06 156 ASN A O 1
ATOM 1186 N N . ASN A 1 157 ? -18.770 5.060 17.146 1.00 98.31 157 ASN A N 1
ATOM 1187 C CA . ASN A 1 157 ? -19.275 5.711 15.931 1.00 98.31 157 ASN A CA 1
ATOM 1188 C C . ASN A 1 157 ? -18.308 6.714 15.279 1.00 98.31 157 ASN A C 1
ATOM 1190 O O . ASN A 1 157 ? -18.700 7.400 14.340 1.00 98.31 157 ASN A O 1
ATOM 1194 N N . ILE A 1 158 ? -17.059 6.805 15.737 1.00 98.62 158 ILE A N 1
ATOM 1195 C CA . ILE A 1 158 ? -16.040 7.687 15.171 1.00 98.62 158 ILE A CA 1
ATOM 1196 C C . ILE A 1 158 ? -15.019 6.838 14.422 1.00 98.62 158 ILE A C 1
ATOM 1198 O O . ILE A 1 158 ? -14.470 5.882 14.970 1.00 98.62 158 ILE A O 1
ATOM 1202 N N . TYR A 1 159 ? -14.731 7.253 13.193 1.00 98.75 159 TYR A N 1
ATOM 1203 C CA . TYR A 1 159 ? -13.610 6.762 12.409 1.00 98.75 159 TYR A CA 1
ATOM 1204 C C . TYR A 1 159 ? -12.642 7.922 12.179 1.00 98.75 159 TYR A C 1
ATOM 1206 O O . TYR A 1 159 ? -12.976 8.881 11.487 1.00 98.75 159 TYR A O 1
ATOM 1214 N N . LEU A 1 160 ? -11.456 7.860 12.774 1.00 98.81 160 LEU A N 1
ATOM 1215 C CA . LEU A 1 160 ? -10.388 8.836 12.579 1.00 98.81 160 LEU A CA 1
ATOM 1216 C C . LEU A 1 160 ? -9.133 8.087 12.158 1.00 98.81 160 LEU A C 1
ATOM 1218 O O . LEU A 1 160 ? -8.597 7.305 12.935 1.00 98.81 160 LEU A O 1
ATOM 1222 N N . ALA A 1 161 ? -8.643 8.345 10.955 1.00 98.81 161 ALA A N 1
ATOM 1223 C CA . ALA A 1 161 ? -7.405 7.755 10.473 1.00 98.81 161 ALA A CA 1
ATOM 1224 C C . ALA A 1 161 ? -6.484 8.829 9.916 1.00 98.81 161 ALA A C 1
ATOM 1226 O O . ALA A 1 161 ? -6.931 9.821 9.340 1.00 98.81 161 ALA A O 1
ATOM 1227 N N . THR A 1 162 ? -5.187 8.621 10.088 1.00 98.88 162 THR A N 1
ATOM 1228 C CA . THR A 1 162 ? -4.153 9.445 9.477 1.00 98.88 162 THR A CA 1
ATOM 1229 C C . THR A 1 162 ? -2.995 8.574 9.041 1.00 98.88 162 THR A C 1
ATOM 1231 O O . THR A 1 162 ? -2.680 7.576 9.696 1.00 98.88 162 THR A O 1
ATOM 1234 N N . MET A 1 163 ? -2.351 8.967 7.951 1.00 98.75 163 MET A N 1
ATOM 1235 C CA . MET A 1 163 ? -1.117 8.348 7.506 1.00 98.75 163 MET A CA 1
ATOM 1236 C C . MET A 1 163 ? -0.114 9.407 7.049 1.00 98.75 163 MET A C 1
ATOM 1238 O O . MET A 1 163 ? -0.474 10.532 6.687 1.00 98.75 163 MET A O 1
ATOM 1242 N N . TYR A 1 164 ? 1.161 9.043 7.112 1.00 98.81 164 TYR A N 1
ATOM 1243 C CA . TYR A 1 164 ? 2.262 9.786 6.520 1.00 98.81 164 TYR A CA 1
ATOM 1244 C C . TYR A 1 164 ? 3.155 8.819 5.750 1.00 98.81 164 TYR A C 1
ATOM 1246 O O . TYR A 1 164 ? 3.509 7.752 6.257 1.00 98.81 164 TYR A O 1
ATOM 1254 N N . SER A 1 165 ? 3.563 9.222 4.551 1.00 98.81 165 SER A N 1
ATOM 1255 C CA . SER A 1 165 ? 4.426 8.435 3.679 1.00 98.81 165 SER A CA 1
ATOM 1256 C C . SER A 1 165 ? 5.520 9.295 3.056 1.00 98.81 165 SER A C 1
ATOM 1258 O O . SER A 1 165 ? 5.304 10.464 2.735 1.00 98.81 165 SER A O 1
ATOM 1260 N N . GLU A 1 166 ? 6.688 8.700 2.815 1.00 98.81 166 GLU A N 1
ATOM 1261 C CA . GLU A 1 166 ? 7.629 9.218 1.823 1.00 98.81 166 GLU A CA 1
ATOM 1262 C C . GLU A 1 166 ? 7.898 8.166 0.754 1.00 98.81 166 GLU A C 1
ATOM 1264 O O . GLU A 1 166 ? 8.081 6.984 1.057 1.00 98.81 166 GLU A O 1
ATOM 1269 N N . THR A 1 167 ? 8.004 8.622 -0.491 1.00 98.75 167 THR A N 1
ATOM 1270 C CA . THR A 1 167 ? 8.442 7.796 -1.617 1.00 98.75 167 THR A CA 1
ATOM 1271 C C . THR A 1 167 ? 9.694 8.394 -2.252 1.00 98.75 167 THR A C 1
ATOM 1273 O O . THR A 1 167 ? 9.964 9.597 -2.133 1.00 98.75 167 THR A O 1
ATOM 1276 N N . ARG A 1 168 ? 10.484 7.557 -2.923 1.00 98.62 168 ARG A N 1
ATOM 1277 C CA . ARG A 1 168 ? 11.651 7.945 -3.717 1.00 98.62 168 ARG A CA 1
ATOM 1278 C C . ARG A 1 168 ? 11.584 7.290 -5.083 1.00 98.62 168 ARG A C 1
ATOM 1280 O O . ARG A 1 168 ? 11.394 6.083 -5.164 1.00 98.62 168 ARG A O 1
ATOM 1287 N N . ASN A 1 169 ? 11.760 8.093 -6.129 1.00 98.06 169 ASN A N 1
ATOM 1288 C CA . ASN A 1 169 ? 11.813 7.665 -7.533 1.00 98.06 169 ASN A CA 1
ATOM 1289 C C . ASN A 1 169 ? 10.614 6.803 -7.978 1.00 98.06 169 ASN A C 1
ATOM 1291 O O . ASN A 1 169 ? 10.761 5.908 -8.809 1.00 98.06 169 ASN A O 1
ATOM 1295 N N . MET A 1 170 ? 9.441 7.054 -7.393 1.00 97.00 170 MET A N 1
ATOM 1296 C CA . MET A 1 170 ? 8.280 6.165 -7.475 1.00 97.00 170 MET A CA 1
ATOM 1297 C C . MET A 1 170 ? 7.020 6.904 -7.921 1.00 97.00 170 MET A C 1
ATOM 1299 O O . MET A 1 170 ? 6.411 6.530 -8.911 1.00 97.00 170 MET A O 1
ATOM 1303 N N . THR A 1 171 ? 6.610 7.955 -7.206 1.00 97.62 171 THR A N 1
ATOM 1304 C CA . THR A 1 171 ? 5.304 8.590 -7.434 1.00 97.62 171 THR A CA 1
ATOM 1305 C C . THR A 1 171 ? 5.269 9.343 -8.773 1.00 97.62 171 THR A C 1
ATOM 1307 O O . THR A 1 171 ? 6.039 10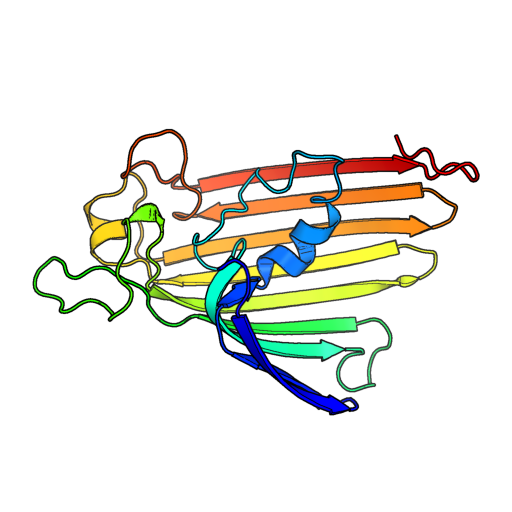.300 -8.941 1.00 97.62 171 THR A O 1
ATOM 1310 N N . PRO A 1 172 ? 4.393 8.955 -9.720 1.00 96.62 172 PRO A N 1
ATOM 1311 C CA . PRO A 1 172 ? 4.185 9.712 -10.948 1.00 96.62 172 PRO A CA 1
ATOM 1312 C C . PRO A 1 172 ? 3.441 11.023 -10.657 1.00 96.62 172 PRO A C 1
ATOM 1314 O O . PRO A 1 172 ? 2.688 11.114 -9.689 1.00 96.62 172 PRO A O 1
ATOM 1317 N N . PHE A 1 173 ? 3.626 12.048 -11.491 1.00 95.56 173 PHE A N 1
ATOM 1318 C CA . PHE A 1 173 ? 2.879 13.306 -11.370 1.00 95.56 173 PHE A CA 1
ATOM 1319 C C . PHE A 1 173 ? 2.588 13.936 -12.732 1.00 95.56 173 PHE A C 1
ATOM 1321 O O . PHE A 1 173 ? 3.405 13.873 -13.644 1.00 95.56 173 PHE A O 1
ATOM 1328 N N . GLY A 1 174 ? 1.440 14.602 -12.860 1.00 93.31 174 GLY A N 1
ATOM 1329 C CA . GLY A 1 174 ? 1.032 15.249 -14.109 1.00 93.31 174 GLY A CA 1
ATOM 1330 C C . GLY A 1 174 ? 0.860 14.286 -15.294 1.00 93.31 174 GLY A C 1
ATOM 1331 O O . GLY A 1 174 ? 0.926 13.062 -15.166 1.00 93.31 174 GLY A O 1
ATOM 1332 N N . ASP A 1 175 ? 0.647 14.865 -16.474 1.00 90.00 175 ASP A N 1
ATOM 1333 C CA . ASP A 1 175 ? 0.236 14.106 -17.664 1.00 90.00 175 ASP A CA 1
ATOM 1334 C C . ASP A 1 175 ? 1.410 13.565 -18.495 1.00 90.00 175 ASP A C 1
ATOM 1336 O O . ASP A 1 175 ? 1.203 12.789 -19.421 1.00 90.00 175 ASP A O 1
ATOM 1340 N N . SER A 1 176 ? 2.647 13.966 -18.188 1.00 89.75 176 SER A N 1
ATOM 1341 C CA . SER A 1 176 ? 3.831 13.525 -18.936 1.00 89.75 176 SER A CA 1
ATOM 1342 C C . SER A 1 176 ? 4.232 12.101 -18.560 1.00 89.75 176 SER A C 1
ATOM 1344 O O . SER A 1 176 ? 4.478 11.821 -17.386 1.00 89.75 176 SER A O 1
ATOM 1346 N N . ASP A 1 177 ? 4.424 11.244 -19.564 1.00 84.88 177 ASP A N 1
ATOM 1347 C CA . ASP A 1 177 ? 4.846 9.841 -19.408 1.00 84.88 177 ASP A CA 1
ATOM 1348 C C . ASP A 1 177 ? 6.234 9.664 -18.778 1.00 84.88 177 ASP A C 1
ATOM 1350 O O . ASP A 1 177 ? 6.640 8.568 -18.419 1.00 84.88 177 ASP A O 1
ATOM 1354 N N . TYR A 1 178 ? 6.957 10.758 -18.556 1.00 88.50 178 TYR A N 1
ATOM 1355 C CA . TYR A 1 178 ? 8.291 10.750 -17.960 1.00 88.50 178 TYR A CA 1
ATOM 1356 C C . TYR A 1 178 ? 8.335 11.425 -16.587 1.00 88.50 178 TYR A C 1
ATOM 1358 O O . TYR A 1 178 ? 9.391 11.503 -15.960 1.00 88.50 178 TYR A O 1
ATOM 1366 N N . ALA A 1 179 ? 7.211 11.947 -16.098 1.00 94.94 179 ALA A N 1
ATOM 1367 C CA . ALA A 1 179 ? 7.167 12.693 -14.850 1.00 94.94 179 ALA A CA 1
ATOM 1368 C C . ALA A 1 179 ? 7.012 11.755 -13.644 1.00 94.94 179 ALA A C 1
ATOM 1370 O O . ALA A 1 179 ? 5.915 11.325 -13.289 1.00 94.94 179 ALA A O 1
ATOM 1371 N N . VAL A 1 180 ? 8.149 11.462 -13.011 1.00 97.50 180 VAL A N 1
ATOM 1372 C CA . VAL A 1 180 ? 8.264 10.720 -11.749 1.00 97.50 180 VAL A CA 1
ATOM 1373 C C . VAL A 1 180 ? 9.032 11.583 -10.756 1.00 97.50 180 VAL A C 1
ATOM 1375 O O . VAL A 1 180 ? 10.051 12.188 -11.100 1.00 97.50 180 VAL A O 1
ATOM 1378 N N . ALA A 1 181 ? 8.534 11.692 -9.528 1.00 97.56 181 ALA A N 1
ATOM 1379 C CA . ALA A 1 181 ? 9.169 12.497 -8.496 1.00 97.56 181 ALA A CA 1
ATOM 1380 C C . ALA A 1 181 ? 10.374 11.763 -7.883 1.00 97.56 181 ALA A C 1
ATOM 1382 O O . ALA A 1 181 ? 10.270 10.611 -7.466 1.00 97.56 181 ALA A O 1
ATOM 1383 N N . ASN A 1 182 ? 11.514 12.456 -7.751 1.00 98.06 182 ASN A N 1
ATOM 1384 C CA . ASN A 1 182 ? 12.684 11.925 -7.031 1.00 98.06 182 ASN A CA 1
ATOM 1385 C C . ASN A 1 182 ? 12.376 11.672 -5.545 1.00 98.06 182 ASN A C 1
ATOM 1387 O O . ASN A 1 182 ? 12.906 10.744 -4.937 1.00 98.06 182 ASN A O 1
ATOM 1391 N N . LYS A 1 183 ? 11.523 12.508 -4.946 1.00 98.50 183 LYS A N 1
ATOM 1392 C CA . LYS A 1 183 ? 11.041 12.356 -3.575 1.00 98.50 183 LYS A CA 1
ATOM 1393 C C . LYS A 1 183 ? 9.638 12.942 -3.454 1.00 98.50 183 LYS A C 1
ATOM 1395 O O . LYS A 1 183 ? 9.411 14.036 -3.969 1.00 98.50 183 LYS A O 1
ATOM 1400 N N . THR A 1 184 ? 8.759 12.285 -2.703 1.00 98.62 184 THR A N 1
ATOM 1401 C CA . THR A 1 184 ? 7.524 12.905 -2.202 1.00 98.62 184 THR A CA 1
ATOM 1402 C C . THR A 1 184 ? 7.386 12.754 -0.690 1.00 98.62 184 THR A C 1
ATOM 1404 O O . THR A 1 184 ? 8.048 11.923 -0.062 1.00 98.62 184 THR A O 1
ATOM 1407 N N . GLN A 1 185 ? 6.559 13.615 -0.105 1.00 98.69 185 GLN A N 1
ATOM 1408 C CA . GLN A 1 185 ? 6.099 13.544 1.277 1.00 98.69 185 GLN A CA 1
ATOM 1409 C C . GLN A 1 185 ? 4.585 13.680 1.219 1.00 98.69 185 GLN A C 1
ATOM 1411 O O . GLN A 1 185 ? 4.077 14.669 0.691 1.00 98.69 185 GLN A O 1
ATOM 1416 N N . ASN A 1 186 ? 3.886 12.667 1.705 1.00 98.69 186 ASN A N 1
ATOM 1417 C CA . ASN A 1 186 ? 2.457 12.492 1.497 1.00 98.69 186 ASN A CA 1
ATOM 1418 C C . ASN A 1 186 ? 1.799 12.399 2.871 1.00 98.69 186 ASN A C 1
ATOM 1420 O O . ASN A 1 186 ? 2.324 11.739 3.769 1.00 98.69 186 ASN A O 1
ATOM 1424 N N . PHE A 1 187 ? 0.679 13.090 3.044 1.00 98.69 187 PHE A N 1
ATOM 1425 C CA . PHE A 1 187 ? -0.074 13.130 4.292 1.00 98.69 187 PHE A CA 1
ATOM 1426 C C . PHE A 1 187 ? -1.567 13.103 3.986 1.00 98.69 187 PHE A C 1
ATOM 1428 O O . PHE A 1 187 ? -2.043 13.869 3.151 1.00 98.69 187 PHE A O 1
ATOM 1435 N N . GLU A 1 188 ? -2.292 12.259 4.707 1.00 98.75 188 GLU A N 1
ATOM 1436 C CA . GLU A 1 188 ? -3.733 12.091 4.603 1.00 98.75 188 GLU A CA 1
ATOM 1437 C C . GLU A 1 188 ? -4.316 11.981 6.009 1.00 98.75 188 GLU A C 1
ATOM 1439 O O . GLU A 1 188 ? -3.722 11.410 6.933 1.00 98.75 188 GLU A O 1
ATOM 1444 N N . VAL A 1 189 ? -5.507 12.546 6.167 1.00 98.62 189 VAL A N 1
ATOM 1445 C CA . VAL A 1 189 ? -6.303 12.443 7.382 1.00 98.62 189 VAL A CA 1
ATOM 1446 C C . VAL A 1 189 ? -7.775 12.408 6.998 1.00 98.62 189 VAL A C 1
ATOM 1448 O O . VAL A 1 189 ? -8.236 13.212 6.189 1.00 98.62 189 VAL A O 1
ATOM 1451 N N . THR A 1 190 ? -8.516 11.477 7.586 1.00 98.62 190 THR A N 1
ATOM 1452 C CA . THR A 1 190 ? -9.965 11.352 7.420 1.00 98.62 190 THR A CA 1
ATOM 1453 C C . THR A 1 190 ? -10.616 11.240 8.791 1.00 98.62 190 THR A C 1
ATOM 1455 O O . THR A 1 190 ? -10.117 10.533 9.666 1.00 98.62 190 THR A O 1
ATOM 1458 N N . ALA A 1 191 ? -11.708 11.972 8.991 1.00 98.69 191 ALA A N 1
ATOM 1459 C CA . ALA A 1 191 ? -12.489 11.980 10.218 1.00 98.69 191 ALA A CA 1
ATOM 1460 C C . ALA A 1 191 ?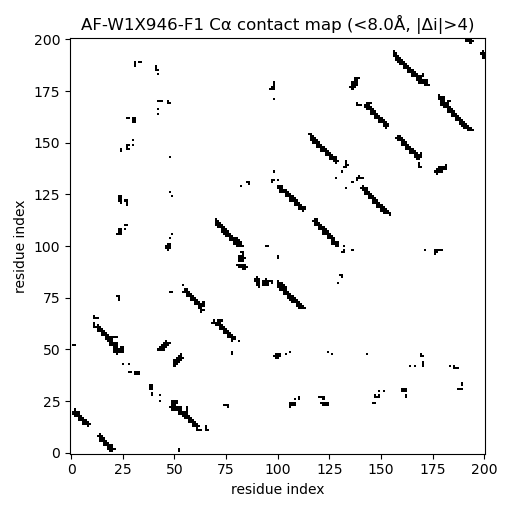 -13.960 11.855 9.839 1.00 98.69 191 ALA A C 1
ATOM 1462 O O . ALA A 1 191 ? -14.458 12.670 9.069 1.00 98.69 191 ALA A O 1
ATOM 1463 N N . GLN A 1 192 ? -14.625 10.832 10.363 1.00 98.69 192 GLN A N 1
ATOM 1464 C CA . GLN A 1 192 ? -15.986 10.478 9.990 1.00 98.69 192 GLN A CA 1
ATOM 1465 C C . GLN A 1 192 ? -16.791 10.110 11.228 1.00 98.69 192 GLN A C 1
ATOM 1467 O O . GLN A 1 192 ? -16.248 9.576 12.203 1.00 98.69 192 GLN A O 1
ATOM 1472 N N . TYR A 1 193 ? -18.097 10.354 11.173 1.00 98.69 193 TYR A N 1
ATOM 1473 C CA . TYR A 1 193 ? -19.016 9.991 12.250 1.00 98.69 193 TYR A CA 1
ATOM 1474 C C . TYR A 1 193 ? -20.209 9.204 11.717 1.00 98.69 193 TYR A C 1
ATOM 1476 O O . TYR A 1 193 ? -20.934 9.688 10.861 1.00 98.69 193 TYR A O 1
ATOM 1484 N N . GLN A 1 194 ? -20.462 8.005 12.235 1.00 98.62 194 GLN A N 1
ATOM 1485 C CA . GLN A 1 194 ? -21.606 7.189 11.836 1.00 98.62 194 GLN A CA 1
ATOM 1486 C C . GLN A 1 194 ? -22.830 7.527 12.694 1.00 98.62 194 GLN A C 1
ATOM 1488 O O . GLN A 1 194 ? -22.923 7.126 13.852 1.00 98.62 194 GLN A O 1
ATOM 1493 N N . PHE A 1 195 ? -23.811 8.218 12.117 1.00 98.56 195 PHE A N 1
ATOM 1494 C CA . PHE A 1 195 ? -25.115 8.370 12.757 1.00 98.56 195 PHE A CA 1
ATOM 1495 C C . PHE A 1 195 ? -25.919 7.065 12.684 1.00 98.56 195 PHE A C 1
ATOM 1497 O O . PHE A 1 195 ? -25.888 6.364 11.668 1.00 98.56 195 PHE A O 1
ATOM 1504 N N . ASP A 1 196 ? -26.733 6.801 13.709 1.00 98.38 196 ASP A N 1
ATOM 1505 C CA . ASP A 1 196 ? -27.578 5.597 13.803 1.00 98.38 196 ASP A CA 1
ATOM 1506 C C . ASP A 1 196 ? -28.603 5.477 12.661 1.00 98.38 196 ASP A C 1
ATOM 1508 O O . ASP A 1 196 ? -29.001 4.379 12.282 1.00 98.38 196 ASP A O 1
ATOM 1512 N N . PHE A 1 197 ? -29.023 6.606 12.078 1.00 97.75 197 PHE A N 1
ATOM 1513 C CA . PHE A 1 197 ? -29.961 6.637 10.949 1.00 97.75 197 PHE A CA 1
ATOM 1514 C C . PHE A 1 197 ? -29.286 6.427 9.579 1.00 97.75 197 PHE A C 1
ATOM 1516 O O . PHE A 1 197 ? -29.949 6.529 8.548 1.00 97.75 197 PHE A O 1
ATOM 1523 N N . GLY A 1 198 ? -27.978 6.142 9.560 1.00 97.94 198 GLY A N 1
ATOM 1524 C CA . GLY A 1 198 ? -27.227 5.734 8.371 1.00 97.94 198 GLY A CA 1
ATOM 1525 C C . GLY A 1 198 ? -26.402 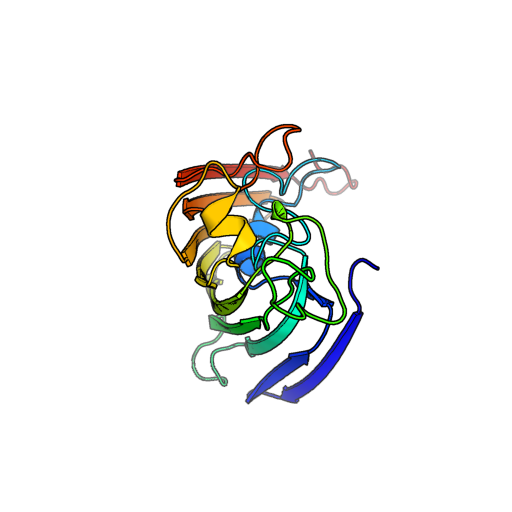6.830 7.692 1.00 97.94 198 GLY A C 1
ATOM 1526 O O . GLY A 1 198 ? -25.581 6.507 6.839 1.00 97.94 198 GLY A O 1
ATOM 1527 N N . LEU A 1 199 ? -26.555 8.105 8.070 1.00 98.19 199 LEU A N 1
ATOM 1528 C CA . LEU A 1 199 ? -25.692 9.175 7.555 1.00 98.19 199 LEU A CA 1
ATOM 1529 C C . LEU A 1 199 ? -24.278 9.064 8.139 1.00 98.19 199 LEU A C 1
ATOM 1531 O O . LEU A 1 199 ? -24.119 8.834 9.336 1.00 98.19 199 LEU A O 1
ATOM 1535 N N . ARG A 1 200 ? -23.267 9.278 7.298 1.00 98.50 200 ARG A N 1
ATOM 1536 C CA . ARG A 1 200 ? -21.856 9.257 7.683 1.00 98.50 200 ARG A CA 1
ATOM 1537 C C . ARG A 1 200 ? -21.101 10.418 7.021 1.00 98.50 200 ARG A C 1
ATOM 1539 O O . ARG A 1 200 ? -20.609 10.222 5.910 1.00 98.50 200 ARG A O 1
ATOM 1546 N N . PRO A 1 201 ? -21.118 11.634 7.604 1.00 95.88 201 PRO A N 1
ATOM 1547 C CA . PRO A 1 201 ? -20.230 12.706 7.166 1.00 95.88 201 PRO A CA 1
ATOM 1548 C C . PRO A 1 201 ? -18.761 12.369 7.425 1.00 95.88 201 PRO A C 1
ATOM 1550 O O . PRO A 1 201 ? -18.490 11.567 8.355 1.00 95.88 201 PRO A O 1
#